Protein AF-A0A383DZX9-F1 (afdb_monomer_lite)

Organism: NCBI:txid408172

pLDDT: mean 81.88, std 15.56, range [42.56, 98.5]

InterPro domains:
  IPR008979 Galactose-binding-like domain superfamily [SSF49785] (118-223)
  IPR035986 PKD domain superfamily [SSF49299] (2-57)

Secondary structure (DSSP, 8-state):
--EEEEEES-TTEEEEEETTEEEEEESS-EEEEEEEEEE-TTS-EEEEEEEEEE--SSS---S-SSS--TT---------SS--SS-EEESSSSTT--EEE--SSS---S---SS-PPPP----TT-EEEEE-S----TTGGGSTT---TTSEEEES-EE---SSPPTT--SEEPP--GGGT----EEE------S--TT---------SS-EEEEETTEEEEEES--SS---

Sequence (233 aa):
ALSFVWSSLSDNVIITTDGPIAVASFSAPGLYELSLVATDQKDQTSTISREISVFGPEGFSAFNSVWLDPWIQEHDIEQKDNYSPGAWWSLNESQGKLVIQLPDDKSYPLGLPPGISTAKSYIQLDHTWKYSDTNIDYMSDFSKVDFDDSSWKTGKGMFGKDSGTIPEPGINTPLQSNSAENLVSYYFRTEFEFSDDPVGSDMDIRAVIDDGARFWLNGIEIDRVRLPNGQIE

Foldseek 3Di:
DKAKDKDWPDPQWDWDDDGPDIDIDGNDWFKIKMKMWIADPVRDIDMDIDIDGDDDPPDDDPVPDPDDDPNPDPDDPPDDPDDDPAWDWDCPVDPRDIDIDHDPPDDDPVDDPPCPPPDDDFDDQFRKKFKDQPLDDPDLVLQAPPDDSVVTDIWTHQEEADPPDDPPPHRGHYHDDDVVSPRDDMDIDDDGDDDDDCVPDDDDDDDDDPPWDWDHHNSHTDDIDNDDPDDDD

Structure (mmCIF, N/CA/C/O backbone):
data_AF-A0A383DZX9-F1
#
_entry.id   AF-A0A383DZX9-F1
#
loop_
_atom_site.group_PDB
_atom_site.id
_atom_site.type_symbol
_atom_site.label_atom_id
_atom_site.label_alt_id
_atom_site.label_comp_id
_atom_site.label_asym_id
_atom_site.label_entity_id
_atom_site.label_seq_id
_atom_site.pdbx_PDB_ins_code
_atom_site.Cartn_x
_atom_site.Cartn_y
_atom_site.Cartn_z
_atom_site.occupancy
_atom_site.B_iso_or_equiv
_atom_site.auth_seq_id
_atom_site.auth_comp_id
_atom_site.auth_asym_id
_atom_site.auth_atom_id
_atom_site.pdbx_PDB_model_num
ATOM 1 N N . ALA A 1 1 ? -19.762 24.975 38.028 1.00 84.31 1 ALA A N 1
ATOM 2 C CA . ALA A 1 1 ? -18.740 24.167 37.351 1.00 84.31 1 ALA A CA 1
ATOM 3 C C . ALA A 1 1 ? -19.426 22.930 36.798 1.00 84.31 1 ALA A C 1
ATOM 5 O O . ALA A 1 1 ? -20.424 22.528 37.386 1.00 84.31 1 ALA A O 1
ATOM 6 N N . LEU A 1 2 ? -18.946 22.389 35.677 1.00 94.25 2 LEU A N 1
ATOM 7 C CA . LEU A 1 2 ? -19.417 21.098 35.172 1.00 94.25 2 LEU A CA 1
ATOM 8 C C . LEU A 1 2 ? -18.975 19.985 36.131 1.00 94.25 2 LEU A C 1
ATOM 10 O O . LEU A 1 2 ? -17.878 20.073 36.688 1.00 94.25 2 LEU A O 1
ATOM 14 N N . SER A 1 3 ? -19.805 18.960 36.311 1.00 95.81 3 SER A N 1
ATOM 15 C CA . SER A 1 3 ? -19.402 17.696 36.934 1.00 95.81 3 SER A CA 1
ATOM 16 C C . SER A 1 3 ? -19.323 16.594 35.879 1.00 95.81 3 SER A C 1
ATOM 18 O O . SER A 1 3 ? -20.022 16.643 34.867 1.00 95.81 3 SER A O 1
ATOM 20 N N . PHE A 1 4 ? -18.443 15.621 36.102 1.00 97.12 4 PHE A N 1
ATOM 21 C CA . PHE A 1 4 ? -18.145 14.550 35.156 1.00 97.12 4 PHE A CA 1
ATOM 22 C C . PHE A 1 4 ? -18.211 13.207 35.878 1.00 97.12 4 PHE A C 1
ATOM 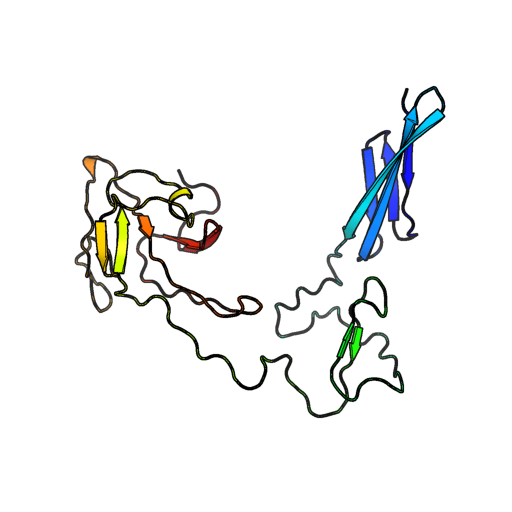24 O O . PHE A 1 4 ? -17.633 13.061 36.955 1.00 97.12 4 PHE A O 1
ATOM 31 N N . VAL A 1 5 ? -18.911 12.239 35.291 1.00 96.88 5 VAL A N 1
ATOM 32 C CA . VAL A 1 5 ? -19.029 10.874 35.815 1.00 96.88 5 VAL A CA 1
ATOM 33 C C . VAL A 1 5 ? -18.663 9.897 34.709 1.00 96.88 5 VAL A C 1
ATOM 35 O O . VAL A 1 5 ? -19.324 9.853 33.672 1.00 96.88 5 VAL A O 1
ATOM 38 N N . TRP A 1 6 ? -17.610 9.118 34.940 1.00 96.38 6 TRP A N 1
ATOM 39 C CA . TRP A 1 6 ? -17.175 8.050 34.046 1.00 96.38 6 TRP A CA 1
ATOM 40 C C . TRP A 1 6 ? -17.726 6.702 34.508 1.00 96.38 6 TRP A C 1
ATOM 42 O O . TRP A 1 6 ? -17.813 6.444 35.708 1.00 96.38 6 TRP A O 1
ATOM 52 N N . SER A 1 7 ? -18.080 5.835 33.563 1.00 94.50 7 SER A N 1
ATOM 53 C CA . SER A 1 7 ? -18.613 4.500 33.847 1.00 94.50 7 SER A CA 1
ATOM 54 C C . SER A 1 7 ? -18.272 3.491 32.748 1.00 94.50 7 SER A C 1
ATOM 56 O O . SER A 1 7 ? -17.976 3.864 31.613 1.00 94.50 7 SER A O 1
ATOM 58 N N . SER A 1 8 ? -18.318 2.212 33.115 1.00 92.00 8 SER A N 1
ATOM 59 C CA . SER A 1 8 ? -18.237 1.041 32.240 1.00 92.00 8 SER A CA 1
ATOM 60 C C . SER A 1 8 ? -19.267 0.022 32.727 1.00 92.00 8 SER A C 1
ATOM 62 O O . SER A 1 8 ? -19.554 -0.031 33.923 1.00 92.00 8 SER A O 1
ATOM 64 N N . LEU A 1 9 ? -19.814 -0.786 31.819 1.00 87.69 9 LEU A N 1
ATOM 65 C CA . LEU A 1 9 ? -20.743 -1.874 32.160 1.00 87.69 9 LEU A CA 1
ATOM 66 C C . LEU A 1 9 ? -20.032 -3.153 32.633 1.00 87.69 9 LEU A C 1
ATOM 68 O O . LEU A 1 9 ? -20.693 -4.118 33.003 1.00 87.69 9 LEU A O 1
ATOM 72 N N . SER A 1 10 ? -18.699 -3.179 32.588 1.00 84.44 10 SER A N 1
ATOM 73 C CA . SER A 1 10 ? -17.891 -4.364 32.875 1.00 84.44 10 SER A CA 1
ATOM 74 C C . SER A 1 10 ? -17.116 -4.232 34.185 1.00 84.44 10 SER A C 1
ATOM 76 O O . SER A 1 10 ? -16.379 -3.264 34.376 1.00 84.44 10 SER A O 1
ATOM 78 N N . ASP A 1 11 ? -17.181 -5.279 35.012 1.00 86.00 11 ASP A N 1
ATOM 79 C CA . ASP A 1 11 ? -16.400 -5.421 36.250 1.00 86.00 11 ASP A CA 1
ATOM 80 C C . ASP A 1 11 ? -14.886 -5.567 35.999 1.00 86.00 11 ASP A C 1
ATOM 82 O O . ASP A 1 11 ? -14.077 -5.413 36.912 1.00 86.00 11 ASP A O 1
ATOM 86 N N . ASN A 1 12 ? -14.481 -5.825 34.750 1.00 86.25 12 ASN A N 1
ATOM 87 C CA . ASN A 1 12 ? -13.072 -5.914 34.353 1.00 86.25 12 ASN A CA 1
ATOM 88 C C . ASN A 1 12 ? -12.418 -4.546 34.098 1.00 86.25 12 ASN A C 1
ATOM 90 O O . ASN A 1 12 ? -11.275 -4.493 33.641 1.00 86.25 12 ASN A O 1
ATOM 94 N N . VAL A 1 13 ? -13.132 -3.442 34.345 1.00 92.75 13 VAL A N 1
ATOM 95 C CA . VAL A 1 13 ? -12.643 -2.078 34.119 1.00 92.75 13 VAL A CA 1
ATOM 96 C C . VAL A 1 13 ? -12.600 -1.310 35.434 1.00 92.75 13 VAL A C 1
ATOM 98 O O . VAL A 1 13 ? -13.620 -1.096 36.081 1.00 92.75 13 VAL A O 1
ATOM 101 N N . ILE A 1 14 ? -11.417 -0.818 35.794 1.00 94.00 14 ILE A N 1
ATOM 102 C CA . ILE A 1 14 ? -11.233 0.117 36.906 1.00 94.00 14 ILE A CA 1
ATOM 103 C C . ILE A 1 14 ? -10.972 1.497 36.315 1.00 94.00 14 ILE A C 1
ATOM 105 O O . ILE A 1 14 ? -10.005 1.677 35.578 1.00 94.00 14 ILE A O 1
ATOM 109 N N . ILE A 1 15 ? -11.814 2.476 36.651 1.00 94.38 15 ILE A N 1
ATOM 110 C CA . ILE A 1 15 ? -11.685 3.852 36.161 1.00 94.38 15 ILE A CA 1
ATOM 111 C C . ILE A 1 15 ? -11.282 4.771 37.314 1.00 94.38 15 ILE A C 1
ATOM 113 O O . ILE A 1 15 ? -11.980 4.859 38.323 1.00 94.38 15 ILE A O 1
ATOM 117 N N . THR A 1 16 ? -10.173 5.487 37.150 1.00 95.25 16 THR A N 1
ATOM 118 C CA . THR A 1 16 ? -9.785 6.610 38.011 1.00 95.25 16 THR A CA 1
ATOM 119 C C . THR A 1 16 ? -10.018 7.921 37.267 1.00 95.25 16 THR A C 1
ATOM 121 O O . THR A 1 16 ? -9.756 8.022 36.070 1.00 95.25 16 THR A O 1
ATOM 124 N N . THR A 1 17 ? -10.560 8.929 37.952 1.00 93.88 17 THR A N 1
ATOM 125 C CA . THR A 1 17 ? -11.057 10.154 37.305 1.00 93.88 17 THR A CA 1
ATOM 126 C C . THR A 1 17 ? -10.458 11.412 37.919 1.00 93.88 17 THR A C 1
ATOM 128 O O . THR A 1 17 ? -10.403 11.527 39.143 1.00 93.88 17 THR A O 1
ATOM 131 N N . ASP A 1 18 ? -10.131 12.387 37.073 1.00 92.81 18 ASP A N 1
ATOM 132 C CA . ASP A 1 18 ? -9.824 13.775 37.424 1.00 92.81 18 ASP A CA 1
ATOM 133 C C . ASP A 1 18 ? -10.632 14.715 36.510 1.00 92.81 18 ASP A C 1
ATOM 135 O O . ASP A 1 18 ? -10.212 15.112 35.419 1.00 92.81 18 ASP A O 1
ATOM 139 N N . GLY A 1 19 ? -11.875 14.990 36.918 1.00 91.25 19 GLY A N 1
ATOM 140 C CA . GLY A 1 19 ? -12.826 15.782 36.140 1.00 91.25 19 GLY A CA 1
ATOM 141 C C . GLY A 1 19 ? -13.076 15.195 34.738 1.00 91.25 19 GLY A C 1
ATOM 142 O O . GLY A 1 19 ? -13.572 14.070 34.633 1.00 91.25 19 GLY A O 1
ATOM 143 N N . PRO A 1 20 ? -12.778 15.933 33.648 1.00 91.50 20 PRO A N 1
ATOM 144 C CA . PRO A 1 20 ? -13.007 15.465 32.281 1.00 91.50 20 PRO A CA 1
ATOM 145 C C . PRO A 1 20 ? -11.963 14.447 31.795 1.00 91.50 20 PRO A C 1
ATOM 147 O O . PRO A 1 20 ? -12.063 13.987 30.662 1.00 91.50 20 PRO A O 1
ATOM 150 N N . ILE A 1 21 ? -10.954 14.117 32.606 1.00 92.88 21 ILE A N 1
ATOM 151 C CA . ILE A 1 21 ? -9.910 13.148 32.271 1.00 92.88 21 ILE A CA 1
ATOM 152 C C . ILE A 1 21 ? -10.138 11.887 33.103 1.00 92.88 21 ILE A C 1
ATOM 154 O O . ILE A 1 21 ? -10.415 11.961 34.300 1.00 92.88 21 ILE A O 1
ATOM 158 N N . ALA A 1 22 ? -10.006 10.722 32.477 1.00 93.50 22 ALA A N 1
ATOM 159 C CA . ALA A 1 22 ? -10.019 9.442 33.168 1.00 93.50 22 ALA A CA 1
ATOM 160 C C . ALA A 1 22 ? -8.895 8.539 32.670 1.00 93.50 22 ALA A C 1
ATOM 162 O O . ALA A 1 22 ? -8.502 8.596 31.504 1.00 93.50 22 ALA A O 1
ATOM 163 N N . VAL A 1 23 ? -8.409 7.687 33.567 1.00 94.19 23 VAL A N 1
ATOM 164 C CA . VAL A 1 23 ? -7.529 6.566 33.251 1.00 94.19 23 VAL A CA 1
ATOM 165 C C . VAL A 1 23 ? -8.309 5.291 33.532 1.00 94.19 23 VAL A C 1
ATOM 167 O O . VAL A 1 23 ? -8.806 5.089 34.639 1.00 94.19 23 VAL A O 1
ATOM 170 N N . ALA A 1 24 ? -8.432 4.441 32.518 1.00 93.69 24 ALA A N 1
ATOM 171 C CA . ALA A 1 24 ? -9.064 3.137 32.635 1.00 93.69 24 ALA A CA 1
ATOM 172 C C . ALA A 1 24 ? -7.993 2.039 32.609 1.00 93.69 24 ALA A C 1
ATOM 174 O O . ALA A 1 24 ? -7.134 2.026 31.727 1.00 93.69 24 ALA A O 1
ATOM 175 N N . SER A 1 25 ? -8.068 1.124 33.571 1.00 92.25 25 SER A N 1
ATOM 176 C CA . SER A 1 25 ? -7.254 -0.088 33.651 1.00 92.25 25 SER A CA 1
ATOM 177 C C . SER A 1 25 ? -8.142 -1.307 33.435 1.00 92.25 25 SER A C 1
ATOM 179 O O . SER A 1 25 ? -9.240 -1.375 33.985 1.00 92.25 25 SER A O 1
ATOM 181 N N . PHE A 1 26 ? -7.648 -2.280 32.672 1.00 90.12 26 PHE A N 1
ATOM 182 C CA . PHE A 1 26 ? -8.408 -3.456 32.250 1.00 90.12 26 PHE A CA 1
ATOM 183 C C . PHE A 1 26 ? -7.741 -4.721 32.780 1.00 90.12 26 PHE A C 1
ATOM 185 O O . PHE A 1 26 ? -6.537 -4.901 32.599 1.00 90.12 26 PHE A O 1
ATOM 192 N N . SER A 1 27 ? -8.508 -5.592 33.433 1.00 85.88 27 SER A N 1
ATOM 193 C CA . SER A 1 27 ? -7.999 -6.862 33.973 1.00 85.88 27 SER A CA 1
ATOM 194 C C . SER A 1 27 ? -7.998 -8.005 32.953 1.00 85.88 27 SER A C 1
ATOM 196 O O . SER A 1 27 ? -7.366 -9.029 33.201 1.00 85.88 27 SER A O 1
ATOM 198 N N . ALA A 1 28 ? -8.683 -7.843 31.818 1.00 79.00 28 ALA A N 1
ATOM 199 C CA . ALA A 1 28 ? -8.762 -8.838 30.753 1.00 79.00 28 ALA A CA 1
ATOM 200 C C . ALA A 1 28 ? -8.828 -8.178 29.360 1.00 79.00 28 ALA A C 1
ATOM 202 O O . ALA A 1 28 ? -9.364 -7.070 29.235 1.00 79.00 28 ALA A O 1
ATOM 203 N N . PRO A 1 29 ? -8.340 -8.846 28.298 1.00 78.56 29 PRO A N 1
ATOM 204 C CA . PRO A 1 29 ? -8.610 -8.440 26.920 1.00 78.56 29 PRO A CA 1
ATOM 205 C C . PRO A 1 29 ? -10.112 -8.476 26.609 1.00 78.56 29 PRO A C 1
ATOM 207 O O . PRO A 1 29 ? -10.847 -9.283 27.180 1.00 78.56 29 PRO A O 1
ATOM 210 N N . GLY A 1 30 ? -10.574 -7.624 25.696 1.00 78.44 30 GLY A N 1
ATOM 211 C CA . GLY A 1 30 ? -11.978 -7.602 25.286 1.00 78.44 30 GLY A CA 1
ATOM 212 C C . GLY A 1 30 ? -12.420 -6.299 24.628 1.00 78.44 30 GLY A C 1
ATOM 213 O O . GLY A 1 30 ? -11.632 -5.369 24.454 1.00 78.44 30 GLY A O 1
ATOM 214 N N . LEU A 1 31 ? -13.703 -6.252 24.270 1.00 81.31 31 LEU A N 1
ATOM 215 C CA . LEU A 1 31 ? -14.400 -5.034 23.863 1.00 81.31 31 LEU A CA 1
ATOM 216 C C . LEU A 1 31 ? -15.117 -4.449 25.079 1.00 81.31 31 LEU A C 1
ATOM 218 O O . LEU A 1 31 ? -15.851 -5.158 25.769 1.00 81.31 31 LEU A O 1
ATOM 222 N N . TYR A 1 32 ? -14.904 -3.163 25.336 1.00 87.50 32 TYR A N 1
ATOM 223 C CA . TYR A 1 32 ? -15.502 -2.452 26.462 1.00 87.50 32 TYR A CA 1
ATOM 224 C C . TYR A 1 32 ? -16.162 -1.168 25.983 1.00 87.50 32 TYR A C 1
ATOM 226 O O . TYR A 1 32 ? -15.597 -0.452 25.164 1.00 87.50 32 TYR A O 1
ATOM 234 N N . GLU A 1 33 ? -17.321 -0.832 26.538 1.00 92.19 33 GLU A N 1
ATOM 235 C CA . GLU A 1 33 ? -17.935 0.478 26.343 1.00 92.19 33 GLU A CA 1
ATOM 236 C C . GLU A 1 33 ? -17.619 1.380 27.541 1.00 92.19 33 GLU A C 1
ATOM 238 O O . GLU A 1 33 ? -17.929 1.043 28.686 1.00 92.19 33 GLU A O 1
ATOM 243 N N . LEU A 1 34 ? -17.009 2.536 27.277 1.00 94.75 34 LEU A N 1
ATOM 244 C CA . LEU A 1 34 ? -16.811 3.592 28.267 1.00 94.75 34 LEU A CA 1
ATOM 245 C C . LEU A 1 34 ? -17.795 4.726 28.014 1.00 94.75 34 LEU A C 1
ATOM 247 O O . LEU A 1 34 ? -17.895 5.224 26.892 1.00 94.75 34 LEU A O 1
ATOM 251 N N . SER A 1 35 ? -18.466 5.171 29.073 1.00 95.69 35 SER A N 1
ATOM 252 C CA . SER A 1 35 ? -19.424 6.273 29.028 1.00 95.69 35 SER A CA 1
ATOM 253 C C . SER A 1 35 ? -19.001 7.421 29.944 1.00 95.69 35 SER A C 1
ATOM 255 O O . SER A 1 35 ? -18.636 7.199 31.100 1.00 95.69 35 SER A O 1
ATOM 257 N N . LEU A 1 36 ? -19.089 8.653 29.439 1.00 95.81 36 LEU A N 1
ATOM 258 C CA . LEU A 1 36 ? -18.907 9.892 30.194 1.00 95.81 36 LEU A CA 1
ATOM 259 C C . LEU A 1 36 ? -20.220 10.672 30.216 1.00 95.81 36 LEU A C 1
ATOM 261 O O . LEU A 1 36 ? -20.745 11.031 29.162 1.00 95.81 36 LEU A O 1
ATOM 265 N N . VAL A 1 37 ? -20.686 11.007 31.416 1.00 97.56 37 VAL A N 1
ATOM 266 C CA . VAL A 1 37 ? -21.795 11.936 31.643 1.00 97.56 37 VAL A CA 1
ATOM 267 C C . VAL A 1 37 ? -21.239 13.260 32.155 1.00 97.56 37 VAL A C 1
ATOM 269 O O . VAL A 1 37 ? -20.587 13.299 33.199 1.00 97.56 37 VAL A O 1
ATOM 272 N N . ALA A 1 38 ? -21.509 14.351 31.441 1.00 97.00 38 ALA A N 1
ATOM 273 C CA . ALA A 1 38 ? -21.223 15.713 31.887 1.00 97.00 38 ALA A CA 1
ATOM 274 C C . ALA A 1 38 ? -22.518 16.395 32.343 1.00 97.00 38 ALA A C 1
ATOM 276 O O . ALA A 1 38 ? -23.497 16.376 31.599 1.00 97.00 38 ALA A O 1
ATOM 277 N N . THR A 1 39 ? -22.518 17.013 33.527 1.00 97.75 39 THR A N 1
ATOM 278 C CA . THR A 1 39 ? -23.684 17.712 34.100 1.00 97.75 39 THR A CA 1
ATOM 279 C C . THR A 1 39 ? -23.379 19.191 34.317 1.00 97.75 39 THR A C 1
ATOM 281 O O . THR A 1 39 ? -22.326 19.537 34.860 1.00 97.75 39 THR A O 1
ATOM 284 N N . ASP A 1 40 ? -24.284 20.074 33.893 1.00 96.44 40 ASP A N 1
ATOM 285 C CA . ASP A 1 40 ? -24.184 21.519 34.118 1.00 96.44 40 ASP A CA 1
ATOM 286 C C . ASP A 1 40 ? -24.764 21.970 35.471 1.00 96.44 40 ASP A C 1
ATOM 288 O O . ASP A 1 40 ? -25.239 21.181 36.279 1.00 96.44 40 ASP A O 1
ATOM 292 N N . GLN A 1 41 ? -24.700 23.275 35.755 1.00 95.44 41 GLN A N 1
ATOM 293 C CA . GLN A 1 41 ? -25.203 23.844 37.017 1.00 95.44 41 GLN A CA 1
ATOM 294 C C . GLN A 1 41 ? -26.734 23.861 37.136 1.00 95.44 41 GLN A C 1
ATOM 296 O O . GLN A 1 41 ? -27.252 24.272 38.171 1.00 95.44 41 GLN A O 1
ATOM 301 N N . LYS A 1 42 ? -27.447 23.504 36.066 1.00 96.00 42 LYS A N 1
ATOM 302 C CA . LYS A 1 42 ? -28.907 23.404 36.002 1.00 96.00 42 LYS A CA 1
ATOM 303 C C . LYS A 1 42 ? -29.356 21.940 35.955 1.00 96.00 42 LYS A C 1
ATOM 305 O O . LYS A 1 42 ? -30.482 21.679 35.541 1.00 96.00 42 LYS A O 1
ATOM 310 N N . ASP A 1 43 ? -28.470 21.014 36.327 1.00 94.69 43 ASP A N 1
ATOM 311 C CA . ASP A 1 43 ? -28.685 19.567 36.300 1.00 94.69 43 ASP A CA 1
ATOM 312 C C . ASP A 1 43 ? -28.979 19.000 34.896 1.00 94.69 43 ASP A C 1
ATOM 314 O O . ASP A 1 43 ? -29.522 17.903 34.760 1.00 94.69 43 ASP A O 1
ATOM 318 N N . GLN A 1 44 ? -28.607 19.716 33.826 1.00 96.88 44 GLN A N 1
ATOM 319 C CA . GLN A 1 44 ? -28.708 19.194 32.463 1.00 96.88 44 GLN A CA 1
ATOM 320 C C . GLN A 1 44 ? -27.502 18.317 32.150 1.00 96.88 44 GLN A C 1
ATOM 322 O O . GLN A 1 44 ? -26.362 18.709 32.406 1.00 96.88 44 GLN A O 1
ATOM 327 N N . THR A 1 45 ? -27.753 17.155 31.551 1.00 97.06 45 THR A N 1
ATOM 328 C CA . THR A 1 45 ? -26.724 16.157 31.258 1.00 97.06 45 THR A CA 1
ATOM 329 C C . THR A 1 45 ? -26.492 15.974 29.761 1.00 97.06 45 THR A C 1
ATOM 331 O O . THR A 1 45 ? -27.395 16.131 28.940 1.00 97.06 45 THR A O 1
ATOM 334 N N . SER A 1 46 ? -25.263 15.611 29.401 1.00 97.12 46 SER A N 1
ATOM 335 C CA . SER A 1 46 ? -24.904 15.084 28.083 1.00 97.12 46 SER A CA 1
ATOM 336 C C . SER A 1 46 ? -24.049 13.837 28.263 1.00 97.12 46 SER A C 1
ATOM 338 O O . SER A 1 46 ? -23.201 13.801 29.156 1.00 97.12 46 SER A O 1
ATOM 340 N N . THR A 1 47 ? -24.282 12.824 27.431 1.00 96.44 47 THR A N 1
ATOM 341 C CA . THR A 1 47 ? -23.584 11.537 27.505 1.00 96.44 47 THR A CA 1
ATOM 342 C C . THR A 1 47 ? -22.844 11.269 26.206 1.00 96.44 47 THR A C 1
ATOM 344 O O . THR A 1 47 ? -23.389 11.478 25.123 1.00 96.44 47 THR A O 1
ATOM 347 N N . ILE A 1 48 ? -21.616 10.774 26.318 1.00 95.62 48 ILE A N 1
ATOM 348 C CA . ILE A 1 48 ? -20.879 10.180 25.205 1.00 95.62 48 ILE A CA 1
ATOM 349 C C . ILE A 1 48 ? -20.427 8.780 25.597 1.00 95.62 48 ILE A C 1
ATOM 351 O O . ILE A 1 48 ? -19.898 8.589 26.691 1.00 95.62 48 ILE A O 1
ATOM 355 N N . SER A 1 49 ? -20.606 7.833 24.683 1.00 93.88 49 SER A N 1
ATOM 356 C CA . SER A 1 49 ? -20.163 6.448 24.831 1.00 93.88 49 SER 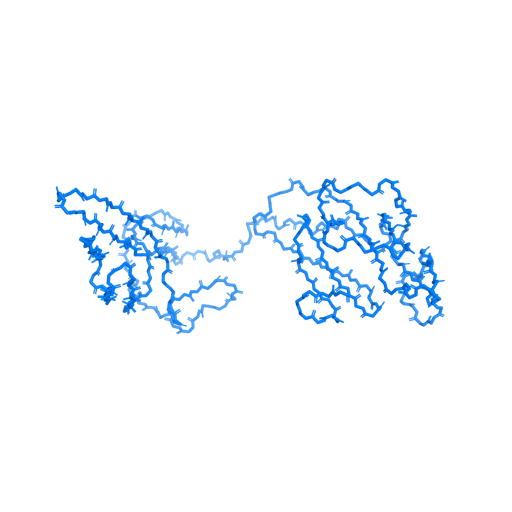A CA 1
ATOM 357 C C . SER A 1 49 ? -19.212 6.099 23.693 1.00 93.88 49 SER A C 1
ATOM 359 O O . SER A 1 49 ? -19.383 6.570 22.564 1.00 93.88 49 SER A O 1
ATOM 361 N N . ARG A 1 50 ? -18.172 5.320 23.992 1.00 91.06 50 ARG A N 1
ATOM 362 C CA . ARG A 1 50 ? -17.231 4.794 23.000 1.00 91.06 50 ARG A CA 1
ATOM 363 C C . ARG A 1 50 ? -16.887 3.352 23.323 1.00 91.06 50 ARG A C 1
ATOM 365 O O . ARG A 1 50 ? -16.534 3.048 24.461 1.00 91.06 50 ARG A O 1
ATOM 372 N N . GLU A 1 51 ? -16.930 2.508 22.302 1.00 89.50 51 GLU A N 1
ATOM 373 C CA . GLU A 1 51 ? -16.352 1.172 22.366 1.00 89.50 51 GLU A CA 1
ATOM 374 C C . GLU A 1 51 ? -14.832 1.259 22.199 1.00 89.50 51 GLU A C 1
ATOM 376 O O . GLU A 1 51 ? -14.316 2.040 21.392 1.00 89.50 51 GLU A O 1
ATOM 381 N N . ILE A 1 52 ? -14.116 0.471 22.990 1.00 87.06 52 ILE A N 1
ATOM 382 C CA . ILE A 1 52 ? -12.669 0.339 22.947 1.00 87.06 52 ILE A CA 1
ATOM 383 C C . ILE A 1 52 ? -12.287 -1.139 22.925 1.00 87.06 52 ILE A C 1
ATOM 385 O O . ILE A 1 52 ? -12.816 -1.952 23.686 1.00 87.06 52 ILE A O 1
ATOM 389 N N . SER A 1 53 ? -11.326 -1.469 22.070 1.00 84.94 53 SER A N 1
ATOM 390 C CA . SER A 1 53 ? -10.704 -2.788 22.029 1.00 84.94 53 SER A CA 1
ATOM 391 C C . SER A 1 53 ? -9.454 -2.780 22.890 1.00 84.94 53 SER A C 1
ATOM 393 O O . SER A 1 53 ? -8.547 -1.974 22.677 1.00 84.94 53 SER A O 1
ATOM 395 N N . VAL A 1 54 ? -9.403 -3.684 23.859 1.00 83.50 54 VAL A N 1
ATOM 396 C CA . VAL A 1 54 ? -8.259 -3.858 24.746 1.00 83.50 54 VAL A CA 1
ATOM 397 C C . VAL A 1 54 ? -7.615 -5.195 24.447 1.00 83.50 54 VAL A C 1
ATOM 399 O O . VAL A 1 54 ? -8.254 -6.245 24.522 1.00 83.50 54 VAL A O 1
ATOM 402 N N . PHE A 1 55 ? -6.326 -5.141 24.137 1.00 73.44 55 PHE A N 1
ATOM 403 C CA . PHE A 1 55 ? -5.509 -6.305 23.844 1.00 73.44 55 PHE A CA 1
ATOM 404 C C . PHE A 1 55 ? -4.557 -6.545 25.012 1.00 73.44 55 PHE A C 1
ATOM 406 O O . PHE A 1 55 ? -3.959 -5.606 25.539 1.00 73.44 55 PHE A O 1
ATOM 413 N N . GLY A 1 56 ? -4.443 -7.800 25.436 1.00 66.75 56 GLY A N 1
ATOM 414 C CA . GLY A 1 56 ? -3.424 -8.201 26.397 1.00 66.75 56 GLY A CA 1
ATOM 415 C C . GLY A 1 56 ? -2.076 -8.421 25.705 1.00 66.75 56 GLY A C 1
ATOM 416 O O . GLY A 1 56 ? -2.041 -8.643 24.495 1.00 66.75 56 GLY A O 1
ATOM 417 N N . PRO A 1 57 ? -0.964 -8.411 26.462 1.00 62.00 57 PRO A N 1
ATOM 418 C CA . PRO A 1 57 ? 0.311 -8.940 25.976 1.00 62.00 57 PRO A CA 1
ATOM 419 C C . PRO A 1 57 ? 0.234 -10.451 25.681 1.00 62.00 57 PRO A C 1
ATOM 421 O O . PRO A 1 57 ? 1.042 -10.963 24.916 1.00 62.00 57 PRO A O 1
ATOM 424 N N . GLU A 1 58 ? -0.758 -11.139 26.256 1.00 58.91 58 GLU A N 1
ATOM 425 C CA . GLU A 1 58 ? -1.146 -12.524 25.981 1.00 58.91 58 GLU A CA 1
ATOM 426 C C . GLU A 1 58 ? -2.645 -12.567 25.620 1.00 58.91 58 GLU A C 1
ATOM 428 O O . GLU A 1 58 ? -3.419 -11.699 26.037 1.00 58.91 58 GLU A O 1
ATOM 433 N N . GLY A 1 59 ? -3.074 -13.565 24.838 1.00 54.44 59 GLY A N 1
ATOM 434 C CA . GLY A 1 59 ? -4.489 -13.772 24.484 1.00 54.44 59 GLY A CA 1
ATOM 435 C C . GLY A 1 59 ? -4.989 -13.027 23.239 1.00 54.44 59 GLY A C 1
ATOM 436 O O . GLY A 1 59 ? -6.129 -13.232 22.829 1.00 54.44 59 GLY A O 1
ATOM 437 N N . PHE A 1 60 ? -4.147 -12.214 22.597 1.00 61.50 60 PHE A N 1
ATOM 438 C CA . PHE A 1 60 ? -4.380 -11.751 21.229 1.00 61.50 60 PHE A CA 1
ATOM 439 C C . PHE A 1 60 ? -3.529 -12.585 20.271 1.00 61.50 60 PHE A C 1
ATOM 441 O O . PHE A 1 60 ? -2.303 -12.542 20.341 1.00 61.50 60 PHE A O 1
ATOM 448 N N . SER A 1 61 ? -4.183 -13.347 19.394 1.00 62.91 61 SER A N 1
ATOM 449 C CA . SER A 1 61 ? -3.519 -14.027 18.284 1.00 62.91 61 SER A CA 1
ATOM 450 C C . SER A 1 61 ? -3.788 -13.253 17.005 1.00 62.91 61 SER A C 1
ATOM 452 O O . SER A 1 61 ? -4.942 -13.045 16.631 1.00 62.91 61 SER A O 1
ATOM 454 N N . ALA A 1 62 ? -2.726 -12.829 16.323 1.00 60.22 62 ALA A N 1
ATOM 455 C CA . ALA A 1 62 ? -2.846 -12.190 15.016 1.00 60.22 62 ALA A CA 1
ATOM 456 C C . ALA A 1 62 ? -3.150 -13.202 13.894 1.00 60.22 62 ALA A C 1
ATOM 458 O O . ALA A 1 62 ? -3.376 -12.788 12.760 1.00 60.22 62 ALA A O 1
ATOM 459 N N . PHE A 1 63 ? -3.109 -14.512 14.191 1.00 60.03 63 PHE A N 1
ATOM 460 C CA . PHE A 1 63 ? -3.257 -15.615 13.229 1.00 60.03 63 PHE A CA 1
ATOM 461 C C . PHE A 1 63 ? -2.352 -15.498 11.986 1.00 60.03 63 PHE A C 1
ATOM 463 O O . PHE A 1 63 ? -2.634 -16.070 10.938 1.00 60.03 63 PHE A O 1
ATOM 470 N N . ASN A 1 64 ? -1.242 -14.768 12.100 1.00 53.06 64 ASN A N 1
ATOM 471 C CA . ASN A 1 64 ? -0.254 -14.572 11.038 1.00 53.06 64 ASN A CA 1
ATOM 472 C C . ASN A 1 64 ? 0.914 -15.576 11.121 1.00 53.06 64 ASN A C 1
ATOM 474 O O . ASN A 1 64 ? 1.864 -15.495 10.345 1.00 53.06 64 ASN A O 1
ATOM 478 N N . SER A 1 65 ? 0.842 -16.515 12.067 1.00 61.91 65 SER A N 1
ATOM 479 C CA . SER A 1 65 ? 1.774 -17.623 12.261 1.00 61.91 65 SER A CA 1
ATOM 480 C C . SER A 1 65 ? 1.085 -18.941 11.910 1.00 61.91 65 SER A C 1
ATOM 482 O O . SER A 1 65 ? -0.103 -19.121 12.165 1.00 61.91 65 SER A O 1
ATOM 484 N N . VAL A 1 66 ? 1.846 -19.893 11.364 1.00 61.03 66 VAL A N 1
ATOM 485 C CA . VAL A 1 66 ? 1.362 -21.263 11.097 1.00 61.03 66 VAL A CA 1
ATOM 486 C C . VAL A 1 66 ? 1.198 -22.104 12.369 1.00 61.03 66 VAL A C 1
ATOM 488 O O . VAL A 1 66 ? 0.615 -23.184 12.320 1.00 61.03 66 VAL A O 1
ATOM 491 N N . TRP A 1 67 ? 1.710 -21.620 13.502 1.00 61.16 67 TRP A N 1
ATOM 492 C CA . TRP A 1 67 ? 1.547 -22.236 14.816 1.00 61.16 67 TRP A CA 1
ATOM 493 C C . TRP A 1 67 ? 0.649 -21.362 15.683 1.00 61.16 67 TRP A C 1
ATOM 495 O O . TRP A 1 67 ? 0.838 -20.144 15.719 1.00 61.16 67 TRP A O 1
ATOM 505 N N . LEU A 1 68 ? -0.280 -21.998 16.400 1.00 61.44 68 LEU A N 1
ATOM 506 C CA . LEU A 1 68 ? -1.037 -21.341 17.461 1.00 61.44 68 LEU A CA 1
ATOM 507 C C . LEU A 1 68 ? -0.077 -20.811 18.526 1.00 61.44 68 LEU A C 1
ATOM 509 O O . LEU A 1 68 ? 0.939 -21.443 18.834 1.00 61.44 68 LEU A O 1
ATOM 513 N N . ASP A 1 69 ? -0.410 -19.652 19.085 1.00 67.56 69 ASP A N 1
ATOM 514 C CA . ASP A 1 69 ? 0.401 -19.070 20.138 1.00 67.56 69 ASP A CA 1
ATOM 515 C C . ASP A 1 69 ? 0.453 -19.995 21.371 1.00 67.56 69 ASP A C 1
ATOM 517 O O . ASP A 1 69 ? -0.566 -20.594 21.723 1.00 67.56 69 ASP A O 1
ATOM 521 N N . PRO A 1 70 ? 1.591 -20.094 22.086 1.00 67.31 70 PRO A N 1
ATOM 522 C CA . PRO A 1 70 ? 1.758 -21.021 23.214 1.00 67.31 70 PRO A CA 1
ATOM 523 C C . PRO A 1 70 ? 0.770 -20.831 24.376 1.00 67.31 70 PRO A C 1
ATOM 525 O O . PRO A 1 70 ? 0.606 -21.729 25.202 1.00 67.31 70 PRO A O 1
ATOM 528 N N . TRP A 1 71 ? 0.138 -19.657 24.472 1.00 60.50 71 TRP A N 1
ATOM 529 C CA . TRP A 1 71 ? -0.892 -19.343 25.467 1.00 60.50 71 TRP A CA 1
ATOM 530 C C . TRP A 1 71 ? -2.301 -19.793 25.055 1.00 60.50 71 TRP A C 1
ATOM 532 O O . TRP A 1 71 ? -3.203 -19.775 25.892 1.00 60.50 71 TRP A O 1
ATOM 542 N N . ILE A 1 72 ? -2.507 -20.230 23.806 1.00 60.56 72 ILE A N 1
ATOM 543 C CA . ILE A 1 72 ? -3.720 -20.944 23.390 1.00 60.56 72 ILE A CA 1
ATOM 544 C C . ILE A 1 72 ? -3.616 -22.366 23.942 1.00 60.56 72 ILE A C 1
ATOM 546 O O . ILE A 1 72 ? -3.090 -23.281 23.314 1.00 60.56 72 ILE A O 1
ATOM 550 N N . GLN A 1 73 ? -4.074 -22.527 25.177 1.00 59.06 73 GLN A N 1
ATOM 551 C CA . GLN A 1 73 ? -4.250 -23.830 25.803 1.00 59.06 73 GLN A CA 1
ATOM 552 C C . GLN A 1 73 ? -5.610 -24.402 25.384 1.00 59.06 73 GLN A C 1
ATOM 554 O O . GLN A 1 73 ? -6.552 -23.644 25.148 1.00 59.06 73 GLN A O 1
ATOM 559 N N . GLU A 1 74 ? -5.719 -25.729 25.312 1.00 55.22 74 GLU A N 1
ATOM 560 C CA . GLU A 1 74 ? -6.994 -26.446 25.186 1.00 55.22 74 GLU A CA 1
ATOM 561 C C . GLU A 1 74 ? -7.853 -26.188 26.442 1.00 55.22 74 GLU A C 1
ATOM 563 O O . GLU A 1 74 ? -7.915 -27.015 27.348 1.00 55.22 74 GLU A O 1
ATOM 568 N N . HIS A 1 75 ? -8.472 -25.011 26.552 1.00 47.12 75 HIS A N 1
ATOM 569 C CA . HIS A 1 75 ? -9.465 -24.723 27.587 1.00 47.12 75 HIS A CA 1
ATOM 570 C C . HIS A 1 75 ? -10.859 -24.871 26.992 1.00 47.12 75 HIS A C 1
ATOM 572 O O . HIS A 1 75 ? -11.179 -24.238 25.989 1.00 47.12 75 HIS A O 1
ATOM 578 N N . ASP A 1 76 ? -11.670 -25.705 27.640 1.00 44.72 76 ASP A N 1
ATOM 579 C CA . ASP A 1 76 ? -13.101 -25.880 27.387 1.00 44.72 76 ASP A CA 1
ATOM 580 C C . ASP A 1 76 ? -13.472 -26.221 25.934 1.00 44.72 76 ASP A C 1
ATOM 582 O O . ASP A 1 76 ? -14.206 -25.492 25.262 1.00 44.72 76 ASP A O 1
ATOM 586 N N . ILE A 1 77 ? -13.043 -27.399 25.463 1.00 52.66 77 ILE A N 1
ATOM 587 C CA . ILE A 1 77 ? -13.740 -28.064 24.353 1.00 52.66 77 ILE A CA 1
ATOM 588 C C . ILE A 1 77 ? -15.118 -28.490 24.880 1.00 52.66 77 ILE A C 1
ATOM 590 O O . ILE A 1 77 ? -15.299 -29.588 25.406 1.00 52.66 77 ILE A O 1
ATOM 594 N N . GLU A 1 78 ? -16.098 -27.593 24.788 1.00 53.06 78 GLU A N 1
ATOM 595 C CA . GLU A 1 78 ? -17.495 -27.930 25.035 1.00 53.06 78 GLU A CA 1
ATOM 596 C C . GLU A 1 78 ? -17.988 -28.780 23.860 1.00 53.06 78 GLU A C 1
ATOM 598 O O . GLU A 1 78 ? -18.159 -28.295 22.740 1.00 53.06 78 GLU A O 1
ATOM 603 N N . GLN A 1 79 ? -18.199 -30.074 24.101 1.00 53.28 79 GLN A N 1
ATOM 604 C CA . GLN A 1 79 ? -18.849 -30.935 23.123 1.00 53.28 79 GLN A CA 1
ATOM 605 C C . GLN A 1 79 ? -20.309 -30.489 22.986 1.00 53.28 79 GLN A C 1
ATOM 607 O O . GLN A 1 79 ? -21.127 -30.731 23.873 1.00 53.28 79 GLN A O 1
ATOM 612 N N . LYS A 1 80 ? -20.634 -29.820 21.878 1.00 57.31 80 LYS A N 1
ATOM 613 C CA . LYS A 1 80 ? -22.002 -29.410 21.561 1.00 57.31 80 LYS A CA 1
ATOM 614 C C . LYS A 1 80 ? -22.610 -30.342 20.520 1.00 57.31 80 LYS A C 1
ATOM 616 O O . LYS A 1 80 ? -22.126 -30.436 19.394 1.00 57.31 80 LYS A O 1
ATOM 621 N N . ASP A 1 81 ? -23.704 -30.997 20.889 1.00 52.88 81 ASP A N 1
ATOM 622 C CA . ASP A 1 81 ? -24.497 -31.795 19.959 1.00 52.88 81 ASP A CA 1
ATOM 623 C C . ASP A 1 81 ? -25.346 -30.875 19.058 1.00 52.88 81 ASP A C 1
ATOM 625 O O . ASP A 1 81 ? -25.814 -29.824 19.497 1.00 52.88 81 ASP A O 1
ATOM 629 N N . ASN A 1 82 ? -25.595 -31.295 17.809 1.00 57.78 82 ASN A N 1
ATOM 630 C CA . ASN A 1 82 ? -26.489 -30.640 16.833 1.00 57.78 82 ASN A CA 1
ATOM 631 C C . ASN A 1 82 ? -25.945 -29.397 16.086 1.00 57.78 82 ASN A C 1
ATOM 633 O O . ASN A 1 82 ? -26.707 -28.487 15.752 1.00 57.78 82 ASN A O 1
ATOM 637 N N . TYR A 1 83 ? -24.649 -29.372 15.773 1.00 61.75 83 TYR A N 1
ATOM 638 C CA . TYR A 1 83 ? -24.053 -28.367 14.884 1.00 61.75 83 TYR A CA 1
ATOM 639 C C . TYR A 1 83 ? -23.906 -28.860 13.435 1.00 61.75 83 TYR A C 1
ATOM 641 O O . TYR A 1 83 ? -24.018 -30.053 13.148 1.00 61.75 83 TYR A O 1
ATOM 649 N N . SER A 1 84 ? -23.686 -27.912 12.514 1.00 56.75 84 SER A N 1
ATOM 650 C CA . SER A 1 84 ? -23.484 -28.159 11.079 1.00 56.75 84 SER A CA 1
ATOM 651 C C . SER A 1 84 ? -22.412 -29.241 10.848 1.00 56.75 84 SER A C 1
ATOM 653 O O . SER A 1 84 ? -21.425 -29.265 11.585 1.00 56.75 84 SER A O 1
ATOM 655 N N . PRO A 1 85 ? -22.558 -30.136 9.850 1.00 58.69 85 PRO A N 1
ATOM 656 C CA . PRO A 1 85 ? -21.657 -31.276 9.645 1.00 58.69 85 PRO A CA 1
ATOM 657 C C . PRO A 1 85 ? -20.285 -30.895 9.043 1.00 58.69 85 PRO A C 1
ATOM 659 O O . PRO A 1 85 ? -19.796 -31.573 8.147 1.00 58.69 85 PRO A O 1
ATOM 662 N N . GLY A 1 86 ? -19.655 -29.808 9.494 1.00 62.16 86 GLY A N 1
ATOM 663 C CA . GLY A 1 86 ? -18.346 -29.376 9.005 1.00 62.16 86 GLY A CA 1
ATOM 664 C C . GLY A 1 86 ? -17.730 -28.245 9.825 1.00 62.16 86 GLY A C 1
ATOM 665 O O . GLY A 1 86 ? -18.333 -27.757 10.781 1.00 62.16 86 GLY A O 1
ATOM 666 N N . ALA A 1 87 ? -16.522 -27.828 9.432 1.00 68.50 87 ALA A N 1
ATOM 667 C CA . ALA A 1 87 ? -15.821 -26.716 10.064 1.00 68.50 87 ALA A CA 1
ATOM 668 C C . ALA A 1 87 ? -16.648 -25.427 9.984 1.00 68.50 87 ALA A C 1
ATOM 670 O O . ALA A 1 87 ? -17.188 -25.068 8.934 1.00 68.50 87 ALA A O 1
ATOM 671 N N . TRP A 1 88 ? -16.745 -24.728 11.107 1.00 67.88 88 TRP A N 1
ATOM 672 C CA . TRP A 1 88 ? -17.615 -23.570 11.249 1.00 67.88 88 TRP A CA 1
ATOM 673 C C . TRP A 1 88 ? -17.033 -22.591 12.270 1.00 67.88 88 TRP A C 1
ATOM 675 O O . TRP A 1 88 ? -16.316 -22.998 13.184 1.00 67.88 88 TRP A O 1
ATOM 685 N N . TRP A 1 89 ? -17.330 -21.301 12.109 1.00 70.88 89 TRP A N 1
ATOM 686 C CA . TRP A 1 89 ? -16.930 -20.264 13.055 1.00 70.88 89 TRP A CA 1
ATOM 687 C C . TRP A 1 89 ? -18.044 -19.241 13.287 1.00 70.88 89 TRP A C 1
ATOM 689 O O . TRP A 1 89 ? -18.904 -19.035 12.427 1.00 70.88 89 TRP A O 1
ATOM 699 N N . SER A 1 90 ? -18.019 -18.570 14.440 1.00 66.31 90 SER A N 1
ATOM 700 C CA . SER A 1 90 ? -18.948 -17.483 14.764 1.00 66.31 90 SER A CA 1
ATOM 701 C C . SER A 1 90 ? -18.360 -16.471 15.729 1.00 66.31 90 SER A C 1
ATOM 703 O O . SER A 1 90 ? -17.643 -16.820 16.664 1.00 66.31 90 SER A O 1
ATOM 705 N N . LEU A 1 91 ? -18.741 -15.214 15.511 1.00 67.12 91 LEU A N 1
ATOM 706 C CA . LEU A 1 91 ? -18.524 -14.091 16.428 1.00 67.12 91 LEU A CA 1
ATOM 707 C C . LEU A 1 91 ? -19.790 -13.740 17.229 1.00 67.12 91 LEU A C 1
ATOM 709 O O . LEU A 1 91 ? -19.744 -12.912 18.133 1.00 67.12 91 LEU A O 1
ATOM 713 N N . ASN A 1 92 ? -20.928 -14.358 16.892 1.00 68.19 92 ASN A N 1
ATOM 714 C CA . ASN A 1 92 ? -22.241 -14.039 17.458 1.00 68.19 92 ASN A CA 1
ATOM 715 C C . ASN A 1 92 ? -22.696 -15.035 18.528 1.00 68.19 92 ASN A C 1
ATOM 717 O O . ASN A 1 92 ? -23.674 -14.776 19.221 1.00 68.19 92 ASN A O 1
ATOM 721 N N . GLU A 1 93 ? -22.028 -16.181 18.655 1.00 68.81 93 GLU A N 1
ATOM 722 C CA . GLU A 1 93 ? -22.398 -17.173 19.669 1.00 68.81 93 GLU A CA 1
ATOM 723 C C . GLU A 1 93 ? -21.972 -16.784 21.074 1.00 68.81 93 GLU A C 1
ATOM 725 O O . GLU A 1 93 ? -22.696 -17.032 22.034 1.00 68.81 93 GLU A O 1
ATOM 730 N N . SER A 1 94 ? -20.799 -16.173 21.196 1.00 65.75 94 SER A N 1
ATOM 731 C CA . SER A 1 94 ? -20.320 -15.627 22.452 1.00 65.75 94 SER A CA 1
ATOM 732 C C . SER A 1 94 ? -19.727 -14.267 22.161 1.00 65.75 94 SER A C 1
ATOM 734 O O . SER A 1 94 ? -18.707 -14.158 21.485 1.00 65.75 94 SER A O 1
ATOM 736 N N . GLN A 1 95 ? -20.360 -13.230 22.700 1.00 64.06 95 GLN A N 1
ATOM 737 C CA . GLN A 1 95 ? -19.880 -11.865 22.551 1.00 64.06 95 GLN A CA 1
ATOM 738 C C . GLN A 1 95 ? -18.411 -11.766 22.990 1.00 64.06 95 GLN A C 1
ATOM 740 O O . GLN A 1 95 ? -18.023 -12.304 24.029 1.00 64.06 95 GLN A O 1
ATOM 745 N N . GLY A 1 96 ? -17.590 -11.115 22.163 1.00 56.88 96 GLY A N 1
ATOM 746 C CA . GLY A 1 96 ? -16.157 -10.949 22.414 1.00 56.88 96 GLY A CA 1
ATOM 747 C C . GLY A 1 96 ? -15.310 -12.211 22.220 1.00 56.88 96 GLY A C 1
ATOM 748 O O . GLY A 1 96 ? -14.135 -12.191 22.576 1.00 56.88 96 GLY A O 1
ATOM 749 N N . LYS A 1 97 ? -15.866 -13.300 21.668 1.00 63.94 97 LYS A N 1
ATOM 750 C CA . LYS A 1 97 ? -15.124 -14.534 21.381 1.00 63.94 97 LYS A CA 1
ATOM 751 C C . LYS A 1 97 ? -15.314 -14.974 19.933 1.00 63.94 97 LYS A C 1
ATOM 753 O O . LYS A 1 97 ? -16.396 -14.853 19.367 1.00 63.94 97 LYS A O 1
ATOM 758 N N . LEU A 1 98 ? -14.255 -15.545 19.368 1.00 65.56 98 LEU A N 1
ATOM 759 C CA . LEU A 1 98 ? -14.331 -16.364 18.166 1.00 65.56 98 LEU A CA 1
ATOM 760 C C . LEU A 1 98 ? -14.574 -17.809 18.601 1.00 65.56 98 LEU A C 1
ATOM 762 O O . LEU A 1 98 ? -13.730 -18.404 19.267 1.00 65.56 98 LEU A O 1
ATOM 766 N N . VAL A 1 99 ? -15.726 -18.363 18.235 1.00 71.62 99 VAL A N 1
ATOM 767 C CA . VAL A 1 99 ? -16.000 -19.796 18.381 1.00 71.62 99 VAL A CA 1
ATOM 768 C C . VAL A 1 99 ? -15.588 -20.480 17.086 1.00 71.62 99 VAL A C 1
ATOM 770 O O . VAL A 1 99 ? -15.983 -20.020 16.016 1.00 71.62 99 VAL A O 1
ATOM 773 N N . ILE A 1 100 ? -14.807 -21.558 17.176 1.00 70.81 100 ILE A N 1
ATOM 774 C CA . ILE A 1 100 ? -14.418 -22.398 16.037 1.00 70.81 100 ILE A CA 1
ATOM 775 C C . ILE A 1 100 ? -14.794 -23.841 16.364 1.00 70.81 100 ILE A C 1
ATOM 777 O O . ILE A 1 100 ? -14.394 -24.370 17.398 1.00 70.81 100 ILE A O 1
ATOM 781 N N . GLN A 1 101 ? -15.537 -24.482 15.469 1.00 70.50 101 GLN A N 1
ATOM 782 C CA . GLN A 1 101 ? -15.789 -25.915 15.501 1.00 70.50 101 GLN A CA 1
ATOM 783 C C . GLN A 1 101 ? -14.854 -26.610 14.511 1.00 70.50 101 GLN A C 1
ATOM 785 O O . GLN A 1 101 ? -14.867 -26.306 13.316 1.00 70.50 101 GLN A O 1
ATOM 790 N N . LEU A 1 102 ? -14.078 -27.567 15.015 1.00 67.38 102 LEU A N 1
ATOM 791 C CA . LEU A 1 102 ? -13.217 -28.448 14.231 1.00 67.38 102 LEU A CA 1
ATOM 792 C C . LEU A 1 102 ? -13.687 -29.889 14.476 1.00 67.38 102 LEU A C 1
ATOM 794 O O . LEU A 1 102 ? -13.441 -30.412 15.563 1.00 67.38 102 LEU A O 1
ATOM 798 N N . PRO A 1 103 ? -14.425 -30.518 13.545 1.00 64.50 103 PRO A N 1
ATOM 799 C CA . PRO A 1 103 ? -14.834 -31.906 13.715 1.00 64.50 103 PRO A CA 1
ATOM 800 C C . PRO A 1 103 ? -13.617 -32.844 13.641 1.00 64.50 103 PRO A C 1
ATOM 802 O O . PRO A 1 103 ? -12.576 -32.493 13.086 1.00 64.50 103 PRO A O 1
ATOM 805 N N . ASP A 1 104 ? -13.756 -34.061 14.174 1.00 58.75 104 ASP A N 1
ATOM 806 C CA . ASP A 1 104 ? -12.768 -35.145 14.037 1.00 58.75 104 ASP A CA 1
ATOM 807 C C . ASP A 1 104 ? -12.797 -35.808 12.643 1.00 58.75 104 ASP A C 1
ATOM 809 O O . ASP A 1 104 ? -12.235 -36.887 12.432 1.00 58.75 104 ASP A O 1
ATOM 813 N N . ASP A 1 105 ? -13.468 -35.163 11.687 1.00 59.50 105 ASP A N 1
ATOM 814 C CA . ASP A 1 105 ? -13.582 -35.603 10.314 1.00 59.50 105 ASP A CA 1
ATOM 815 C C . ASP A 1 105 ? -12.324 -35.244 9.508 1.00 59.50 105 ASP A C 1
ATOM 817 O O . ASP A 1 105 ? -11.235 -34.994 10.032 1.00 59.50 105 ASP A O 1
ATOM 821 N N . LYS A 1 106 ? -12.430 -35.330 8.181 1.00 55.56 106 LYS A N 1
ATOM 822 C CA . LYS A 1 10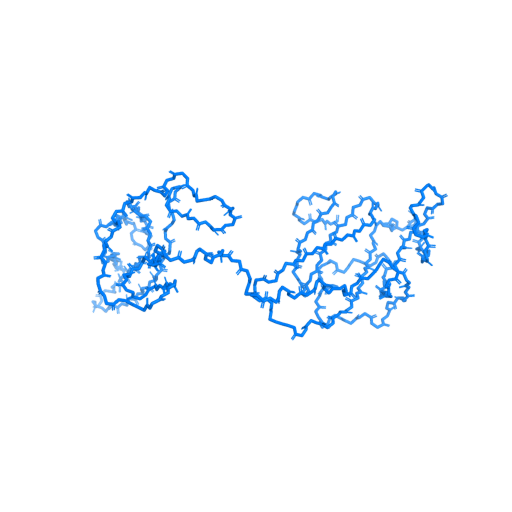6 ? -11.306 -35.090 7.279 1.00 55.56 106 LYS A CA 1
ATOM 823 C C . LYS A 1 106 ? -10.733 -33.697 7.562 1.00 55.56 106 LYS A C 1
ATOM 825 O O . LYS A 1 106 ? -11.425 -32.705 7.372 1.00 55.56 106 LYS A O 1
ATOM 830 N N . SER A 1 107 ? -9.461 -33.615 7.948 1.00 52.91 107 SER A N 1
ATOM 831 C CA . SER A 1 107 ? -8.785 -32.335 8.136 1.00 52.91 107 SER A CA 1
ATOM 832 C C . SER A 1 107 ? -8.768 -31.558 6.820 1.00 52.91 107 SER A C 1
ATOM 834 O O . SER A 1 107 ? -8.070 -31.905 5.864 1.00 52.91 107 SER A O 1
ATOM 836 N N . TYR A 1 108 ? -9.564 -30.494 6.767 1.00 47.12 108 TYR A N 1
ATOM 837 C CA . TYR A 1 108 ? -9.407 -29.450 5.770 1.00 47.12 108 TYR A CA 1
ATOM 838 C C . TYR A 1 108 ? -8.315 -28.527 6.309 1.00 47.12 108 TYR A C 1
ATOM 840 O O . TYR A 1 108 ? -8.465 -28.026 7.426 1.00 47.12 108 TYR A O 1
ATOM 848 N N . PRO A 1 109 ? -7.195 -28.315 5.596 1.00 46.31 109 PRO A N 1
ATOM 849 C CA . PRO A 1 109 ? -6.298 -27.241 5.992 1.00 46.31 109 PRO A CA 1
ATOM 850 C C . PRO A 1 109 ? -7.124 -25.951 6.099 1.00 46.31 109 PRO A C 1
ATOM 852 O O . PRO A 1 109 ? -8.041 -25.746 5.298 1.00 46.31 109 PRO A O 1
ATOM 855 N N . LEU A 1 110 ? -6.778 -25.057 7.031 1.00 46.50 110 LEU A N 1
ATOM 856 C CA . LEU A 1 110 ? -7.048 -23.629 6.841 1.00 46.50 110 LEU A CA 1
ATOM 857 C C . LEU A 1 110 ? -6.180 -23.189 5.657 1.00 46.50 110 LEU A C 1
ATOM 859 O O . LEU A 1 110 ? -5.096 -22.639 5.797 1.00 46.50 110 LEU A O 1
ATOM 863 N N . GLY A 1 111 ? -6.601 -23.616 4.479 1.00 43.03 111 GLY A N 1
ATOM 864 C CA . GLY A 1 111 ? -5.889 -23.564 3.229 1.00 43.03 111 GLY A CA 1
ATOM 865 C C . GLY A 1 111 ? -6.895 -23.140 2.188 1.00 43.03 111 GLY A C 1
ATOM 866 O O . GLY A 1 111 ? -8.040 -23.598 2.191 1.00 43.03 111 GLY A O 1
ATOM 867 N N . LEU A 1 112 ? -6.449 -22.217 1.343 1.00 48.69 112 LEU A N 1
ATOM 868 C CA . LEU A 1 112 ? -7.218 -21.650 0.247 1.00 48.69 112 LEU A CA 1
ATOM 869 C C . LEU A 1 112 ? -7.992 -22.766 -0.482 1.00 48.69 112 LEU A C 1
ATOM 871 O O . LEU A 1 112 ? -7.429 -23.849 -0.689 1.00 48.69 112 LEU A O 1
ATOM 875 N N . PRO A 1 113 ? -9.273 -22.537 -0.831 1.00 42.56 113 PRO A N 1
ATOM 876 C CA . PRO A 1 113 ? -10.139 -23.560 -1.407 1.00 42.56 113 PRO A CA 1
ATOM 877 C C . PRO A 1 113 ? -9.470 -24.255 -2.606 1.00 42.56 113 PRO A C 1
ATOM 879 O O . PRO A 1 113 ? -8.621 -23.657 -3.274 1.00 42.56 113 PRO A O 1
ATOM 882 N N . PRO A 1 114 ? -9.825 -25.518 -2.908 1.00 42.69 114 PRO A N 1
ATOM 883 C CA . PRO A 1 114 ? -9.261 -26.231 -4.049 1.00 42.69 114 PRO A CA 1
ATOM 884 C C . PRO A 1 114 ? -9.416 -25.395 -5.328 1.00 42.69 114 PRO A C 1
ATOM 886 O O . PRO A 1 114 ? -10.529 -25.063 -5.729 1.00 42.69 114 PRO A O 1
ATOM 889 N N . GLY A 1 115 ? -8.277 -25.054 -5.941 1.00 55.28 115 GLY A N 1
ATOM 890 C CA . GLY A 1 115 ? -8.189 -24.084 -7.036 1.00 55.28 115 GLY A CA 1
ATOM 891 C C . GLY A 1 115 ? -7.328 -22.863 -6.706 1.00 55.28 115 GLY A C 1
ATOM 892 O O . GLY A 1 115 ? -7.755 -21.751 -7.000 1.00 55.28 115 GLY A O 1
ATOM 893 N N . ILE A 1 116 ? -6.137 -23.056 -6.107 1.00 56.22 116 ILE A N 1
ATOM 894 C CA . ILE A 1 116 ? -5.159 -21.975 -5.878 1.00 56.22 116 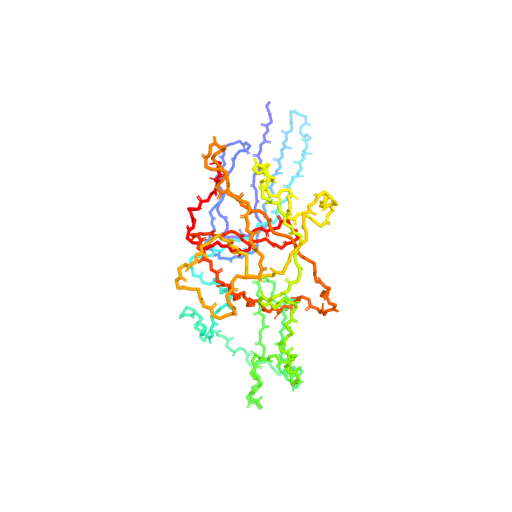ILE A CA 1
ATOM 895 C C . ILE A 1 116 ? -5.038 -21.169 -7.171 1.00 56.22 116 ILE A C 1
ATOM 897 O O . ILE A 1 116 ? -4.624 -21.711 -8.201 1.00 56.22 116 ILE A O 1
ATOM 901 N N . SER A 1 117 ? -5.445 -19.899 -7.112 1.00 64.19 117 SER A N 1
ATOM 902 C CA . SER A 1 117 ? -5.299 -18.989 -8.241 1.00 64.19 117 SER A CA 1
ATOM 903 C C . SER A 1 117 ? -3.827 -18.980 -8.624 1.00 64.19 117 SER A C 1
ATOM 905 O O . SER A 1 117 ? -2.949 -18.808 -7.777 1.00 64.19 117 SER A O 1
ATOM 907 N N . THR A 1 118 ? -3.538 -19.250 -9.892 1.00 74.75 118 THR A N 1
ATOM 908 C CA . THR A 1 118 ? -2.164 -19.204 -10.383 1.00 74.75 118 THR A CA 1
ATOM 909 C C . THR A 1 118 ? -1.599 -17.819 -10.117 1.00 74.75 118 THR A C 1
ATOM 911 O O . THR A 1 118 ? -2.272 -16.833 -10.420 1.00 74.75 118 THR A O 1
ATOM 914 N N . ALA A 1 119 ? -0.367 -17.744 -9.608 1.00 84.19 119 ALA A N 1
ATOM 915 C CA . ALA A 1 119 ? 0.321 -16.471 -9.447 1.00 84.19 119 ALA A CA 1
ATOM 916 C C . ALA A 1 119 ? 0.259 -15.681 -10.763 1.00 84.19 119 ALA A C 1
ATOM 918 O O . ALA A 1 119 ? 0.680 -16.166 -11.818 1.00 84.19 119 ALA A O 1
ATOM 919 N N . LYS A 1 120 ? -0.307 -14.476 -10.697 1.00 89.69 120 LYS A N 1
ATOM 920 C CA . LYS A 1 120 ? -0.409 -13.571 -11.839 1.00 89.69 120 LYS A CA 1
ATOM 921 C C . LYS A 1 120 ? 0.794 -12.637 -11.814 1.00 89.69 120 LYS A C 1
ATOM 923 O O . LYS A 1 120 ? 1.044 -11.960 -10.823 1.00 89.69 120 LYS A O 1
ATOM 928 N N . SER A 1 121 ? 1.550 -12.612 -12.908 1.00 93.00 121 SER A N 1
ATOM 929 C CA . SER A 1 121 ? 2.609 -11.623 -13.103 1.00 93.00 121 SER A CA 1
ATOM 930 C C . SER A 1 121 ? 1.997 -10.388 -13.752 1.00 93.00 121 SER A C 1
ATOM 932 O O . SER A 1 121 ? 1.612 -10.428 -14.919 1.00 93.00 121 SER A O 1
ATOM 934 N N . TYR A 1 122 ? 1.889 -9.311 -12.978 1.00 94.31 122 TYR A N 1
ATOM 935 C CA . TYR A 1 122 ? 1.390 -8.022 -13.461 1.00 94.31 122 TYR A CA 1
ATOM 936 C C . TYR A 1 122 ? 2.507 -7.167 -14.058 1.00 94.31 122 TYR A C 1
ATOM 938 O O . TYR A 1 122 ? 2.339 -6.538 -15.100 1.00 94.31 122 TYR A O 1
ATOM 946 N N . ILE A 1 123 ? 3.677 -7.198 -13.420 1.00 94.75 123 ILE A N 1
ATOM 947 C CA . ILE A 1 123 ? 4.846 -6.414 -13.798 1.00 94.75 123 ILE A CA 1
ATOM 948 C C . ILE A 1 123 ? 6.022 -7.372 -13.986 1.00 94.75 123 ILE A C 1
ATOM 950 O O . ILE A 1 123 ? 6.316 -8.205 -13.128 1.00 94.75 123 ILE A O 1
ATOM 954 N N . GLN A 1 124 ? 6.682 -7.255 -15.134 1.00 93.31 124 GLN A N 1
ATOM 955 C CA . GLN A 1 124 ? 7.901 -7.987 -15.476 1.00 93.31 124 GLN A CA 1
ATOM 956 C C . GLN A 1 124 ? 9.112 -7.049 -15.421 1.00 93.31 124 GLN A C 1
ATOM 958 O O . GLN A 1 124 ? 8.968 -5.827 -15.393 1.00 93.31 124 GLN A O 1
ATOM 963 N N . LEU A 1 125 ? 10.319 -7.613 -15.425 1.00 91.69 125 LEU A N 1
ATOM 964 C CA . LEU A 1 125 ? 11.550 -6.833 -15.278 1.00 91.69 125 LEU A CA 1
ATOM 965 C C . LEU A 1 125 ? 11.764 -5.810 -16.414 1.00 91.69 125 LEU A C 1
ATOM 967 O O . LEU A 1 125 ? 12.319 -4.745 -16.167 1.00 91.69 125 LEU A O 1
ATOM 971 N N . ASP A 1 126 ? 11.295 -6.094 -17.633 1.00 91.62 126 ASP A N 1
ATOM 972 C CA . ASP A 1 126 ? 11.368 -5.205 -18.804 1.00 91.62 126 ASP A CA 1
ATOM 973 C C . ASP A 1 126 ? 10.038 -4.486 -19.110 1.00 91.62 126 ASP A C 1
ATOM 975 O O . ASP A 1 126 ? 9.870 -3.920 -20.198 1.00 91.62 126 ASP A O 1
ATOM 979 N N . HIS A 1 127 ? 9.094 -4.493 -18.156 1.00 96.19 127 HIS A N 1
ATOM 980 C CA . HIS A 1 127 ? 7.799 -3.824 -18.290 1.00 96.19 127 HIS A CA 1
ATOM 981 C C . HIS A 1 127 ? 7.988 -2.337 -18.618 1.00 96.19 127 HIS A C 1
ATOM 983 O O . HIS A 1 127 ? 9.022 -1.747 -18.308 1.00 96.19 127 HIS A O 1
ATOM 989 N N . THR A 1 128 ? 7.010 -1.721 -19.280 1.00 97.56 128 THR A N 1
ATOM 990 C CA . THR A 1 128 ? 7.105 -0.304 -19.654 1.00 97.56 128 THR A CA 1
ATOM 991 C C . THR A 1 128 ? 6.638 0.578 -18.500 1.00 97.56 128 THR A C 1
ATOM 993 O O . THR A 1 128 ? 5.550 0.385 -17.965 1.00 97.56 128 THR A O 1
ATOM 996 N N . TRP A 1 129 ? 7.456 1.556 -18.131 1.00 98.25 129 TRP A N 1
ATOM 997 C CA . TRP A 1 129 ? 7.175 2.520 -17.073 1.00 98.25 129 TRP A CA 1
ATOM 998 C C . TRP A 1 129 ? 7.228 3.937 -17.623 1.00 98.25 129 TRP A C 1
ATOM 1000 O O . TRP A 1 129 ? 8.016 4.249 -18.523 1.00 98.25 129 TRP A O 1
ATOM 1010 N N . LYS A 1 130 ? 6.440 4.817 -17.014 1.00 98.50 130 LYS A N 1
ATOM 1011 C CA . LYS A 1 130 ? 6.721 6.245 -17.023 1.00 98.50 130 LYS A CA 1
ATOM 1012 C C . LYS A 1 130 ? 7.766 6.555 -15.967 1.00 98.50 130 LYS A C 1
ATOM 1014 O O . LYS A 1 130 ? 7.772 5.951 -14.897 1.00 98.50 130 LYS A O 1
ATOM 1019 N N . TYR A 1 131 ? 8.653 7.496 -16.251 1.00 98.00 131 TYR A N 1
ATOM 1020 C CA . TYR A 1 131 ? 9.694 7.874 -15.311 1.00 98.00 131 TYR A CA 1
ATOM 1021 C C . TYR A 1 131 ? 10.054 9.354 -15.392 1.00 98.00 131 TYR A C 1
ATOM 1023 O O . TYR A 1 131 ? 9.956 9.992 -16.446 1.00 98.00 131 TYR A O 1
ATOM 1031 N N . SER A 1 132 ? 10.511 9.879 -14.260 1.00 96.69 132 SER A N 1
ATOM 1032 C CA . SER A 1 132 ? 11.059 11.221 -14.136 1.00 96.69 132 SER A CA 1
ATOM 1033 C C . SER A 1 132 ? 12.485 11.161 -13.603 1.00 96.69 132 SER A C 1
ATOM 1035 O O . SER A 1 132 ? 12.745 10.658 -12.510 1.00 96.69 132 SER A O 1
ATOM 1037 N N . ASP A 1 133 ? 13.399 11.722 -14.390 1.00 94.12 133 ASP A N 1
ATOM 1038 C CA . ASP A 1 133 ? 14.820 11.917 -14.099 1.00 94.12 133 ASP A CA 1
ATOM 1039 C C . ASP A 1 133 ? 15.194 13.415 -14.108 1.00 94.12 133 ASP A C 1
ATOM 1041 O O . ASP A 1 133 ? 16.327 13.788 -14.404 1.00 94.12 133 ASP A O 1
ATOM 1045 N N . THR A 1 134 ? 14.224 14.290 -13.809 1.00 91.00 134 THR A N 1
ATOM 1046 C CA . THR A 1 134 ? 14.332 15.756 -13.948 1.00 91.00 134 THR A CA 1
ATOM 1047 C C . THR A 1 134 ? 14.683 16.496 -12.657 1.00 91.00 134 THR A C 1
ATOM 1049 O O . THR A 1 134 ? 14.595 17.719 -12.622 1.00 91.00 134 THR A O 1
ATOM 1052 N N . ASN A 1 135 ? 15.048 15.776 -11.593 1.00 89.69 135 ASN A N 1
ATOM 1053 C CA . ASN A 1 135 ? 15.397 16.334 -10.277 1.00 89.69 135 ASN A CA 1
ATOM 1054 C C . ASN A 1 135 ? 14.263 17.116 -9.590 1.00 89.69 135 ASN A C 1
ATOM 1056 O O . ASN A 1 135 ? 14.504 17.977 -8.748 1.00 89.69 135 ASN A O 1
ATOM 1060 N N . ILE A 1 136 ? 13.018 16.833 -9.976 1.00 90.94 136 ILE A N 1
ATOM 1061 C CA . ILE A 1 136 ? 11.830 17.339 -9.291 1.00 90.94 136 ILE A CA 1
ATOM 1062 C C . ILE A 1 136 ? 11.478 16.340 -8.196 1.00 90.94 136 ILE A C 1
ATOM 1064 O O . ILE A 1 136 ? 11.351 15.144 -8.468 1.00 90.94 136 ILE A O 1
ATOM 1068 N N . ASP A 1 137 ? 11.313 16.839 -6.975 1.00 90.19 137 ASP A N 1
ATOM 1069 C CA . ASP A 1 137 ? 10.819 16.037 -5.867 1.00 90.19 137 ASP A CA 1
ATOM 1070 C C . ASP A 1 137 ? 9.286 15.989 -5.889 1.00 90.19 137 ASP A C 1
ATOM 1072 O O . ASP A 1 137 ? 8.614 16.998 -5.677 1.00 90.19 137 ASP A O 1
ATOM 1076 N N . TYR A 1 138 ? 8.735 14.809 -6.173 1.00 91.94 138 TYR A N 1
ATOM 1077 C CA . TYR A 1 138 ? 7.293 14.558 -6.148 1.00 91.94 138 TYR A CA 1
ATOM 1078 C C . TYR A 1 138 ? 6.828 13.894 -4.842 1.00 91.94 138 TYR A C 1
ATOM 1080 O O . TYR A 1 138 ? 5.642 13.582 -4.702 1.00 91.94 138 TYR A O 1
ATOM 1088 N N . MET A 1 139 ? 7.746 13.649 -3.900 1.00 89.19 139 MET A N 1
ATOM 1089 C CA . MET A 1 139 ? 7.500 13.002 -2.613 1.00 89.19 139 MET A CA 1
ATOM 1090 C C . MET A 1 139 ? 6.626 11.742 -2.746 1.00 89.19 139 MET A C 1
ATOM 1092 O O . MET A 1 139 ? 7.014 10.805 -3.433 1.00 89.19 139 MET A O 1
ATOM 1096 N N . SER A 1 140 ? 5.464 11.681 -2.087 1.00 90.25 140 SER A N 1
ATOM 1097 C CA . SER A 1 140 ? 4.501 10.577 -2.209 1.00 90.25 140 SER A CA 1
ATOM 1098 C C . SER A 1 140 ? 3.356 10.870 -3.184 1.00 90.25 140 SER A C 1
ATOM 1100 O O . SER A 1 140 ? 2.611 9.952 -3.529 1.00 90.25 140 SER A O 1
ATOM 1102 N N . ASP A 1 141 ? 3.211 12.106 -3.672 1.00 93.69 141 ASP A N 1
ATOM 1103 C CA . ASP A 1 141 ? 2.109 12.492 -4.562 1.00 93.69 141 ASP A CA 1
ATOM 1104 C C . ASP A 1 141 ? 2.161 11.735 -5.889 1.00 93.69 141 ASP A C 1
ATOM 1106 O O . ASP A 1 141 ? 1.122 11.300 -6.386 1.00 93.69 141 ASP A O 1
ATOM 1110 N N . PHE A 1 142 ? 3.368 11.458 -6.391 1.00 95.44 142 PHE A N 1
ATOM 1111 C CA . PHE A 1 142 ? 3.580 10.615 -7.568 1.00 95.44 142 PHE A CA 1
ATOM 1112 C C . PHE A 1 142 ? 3.083 9.177 -7.410 1.00 95.44 142 PHE A C 1
ATOM 1114 O O . PHE A 1 142 ? 3.251 8.408 -8.337 1.00 95.44 142 PHE A O 1
ATOM 1121 N N . SER A 1 143 ? 2.587 8.733 -6.258 1.00 95.38 143 SER A N 1
ATOM 1122 C CA . SER A 1 143 ? 2.091 7.360 -6.089 1.00 95.38 143 SER A CA 1
ATOM 1123 C C . SER A 1 143 ? 0.567 7.270 -6.103 1.00 95.38 143 SER A C 1
ATOM 1125 O O . SER A 1 143 ? 0.013 6.171 -6.117 1.00 95.38 143 SER A O 1
ATOM 1127 N N . LYS A 1 144 ? -0.124 8.416 -6.124 1.00 95.06 144 LYS A N 1
ATOM 1128 C CA . LYS A 1 144 ? -1.586 8.476 -6.173 1.00 95.06 144 LYS A CA 1
ATOM 1129 C C . LYS A 1 144 ? -2.106 8.051 -7.546 1.00 95.06 144 LYS A C 1
ATOM 1131 O O . LYS A 1 144 ? -1.446 8.261 -8.568 1.00 95.06 144 LYS A O 1
ATOM 1136 N N . VAL A 1 145 ? -3.299 7.461 -7.559 1.00 93.75 145 VAL A N 1
ATOM 1137 C CA . VAL A 1 145 ? -3.958 6.959 -8.778 1.00 93.75 145 VAL A CA 1
ATOM 1138 C C . VAL A 1 145 ? -4.280 8.100 -9.750 1.00 93.75 145 VAL A C 1
ATOM 1140 O O . VAL A 1 145 ? -4.196 7.921 -10.955 1.00 93.75 145 VAL A O 1
ATOM 1143 N N . ASP A 1 146 ? -4.593 9.290 -9.240 1.00 94.50 146 ASP A N 1
ATOM 1144 C CA . ASP A 1 146 ? -4.980 10.472 -10.018 1.00 94.50 146 ASP A CA 1
ATOM 1145 C C . ASP A 1 146 ? -3.810 11.407 -10.376 1.00 94.50 146 ASP A C 1
ATOM 1147 O O . ASP A 1 146 ? -4.030 12.498 -10.904 1.00 94.50 146 ASP A O 1
ATOM 1151 N N . PHE A 1 147 ? -2.567 11.009 -10.096 1.00 97.25 147 PHE A N 1
ATOM 1152 C CA . PHE A 1 147 ? -1.393 11.819 -10.415 1.00 97.25 147 PHE A CA 1
ATOM 1153 C C . PHE A 1 147 ? -1.176 11.940 -11.933 1.00 97.25 147 PHE A C 1
ATOM 1155 O O . PHE A 1 147 ? -1.105 10.939 -12.645 1.00 97.25 147 PHE A O 1
ATOM 1162 N N . ASP A 1 148 ? -1.003 13.173 -12.416 1.00 97.19 148 ASP A N 1
ATOM 1163 C CA . ASP A 1 148 ? -0.725 13.460 -13.826 1.00 97.19 148 ASP A CA 1
ATOM 1164 C C . ASP A 1 148 ? 0.769 13.304 -14.152 1.00 97.19 148 ASP A C 1
ATOM 1166 O O . ASP A 1 148 ? 1.589 14.194 -13.921 1.00 97.19 148 ASP A O 1
ATOM 1170 N N . ASP A 1 149 ? 1.115 12.167 -14.749 1.00 97.25 149 ASP A N 1
ATOM 1171 C CA . ASP A 1 149 ? 2.446 11.856 -15.273 1.00 97.25 149 ASP A CA 1
ATOM 1172 C C . ASP A 1 149 ? 2.534 12.017 -16.806 1.00 97.25 149 ASP A C 1
ATOM 1174 O O . ASP A 1 149 ? 3.379 11.409 -17.469 1.00 97.25 149 ASP A O 1
ATOM 1178 N N . SER A 1 150 ? 1.668 12.827 -17.426 1.00 96.81 150 SER A N 1
ATOM 1179 C CA . SER A 1 150 ? 1.688 13.066 -18.881 1.00 96.81 150 SER A CA 1
ATOM 1180 C C . SER A 1 150 ? 2.991 13.693 -19.389 1.00 96.81 150 SER A C 1
ATOM 1182 O O . SER A 1 150 ? 3.364 13.490 -20.544 1.00 96.81 150 SER A O 1
ATOM 1184 N N . SER A 1 151 ? 3.706 14.417 -18.525 1.00 96.25 151 SER A N 1
ATOM 1185 C CA . SER A 1 151 ? 5.001 15.035 -18.831 1.00 96.25 151 SER A CA 1
ATOM 1186 C C . SER A 1 151 ? 6.200 14.091 -18.674 1.00 96.25 151 SER A C 1
ATOM 1188 O O . SER A 1 151 ? 7.316 14.452 -19.054 1.00 96.25 151 SER A O 1
ATOM 1190 N N . TRP A 1 152 ? 5.999 12.895 -18.112 1.00 98.19 152 TRP A N 1
ATOM 1191 C CA . TRP A 1 152 ? 7.081 11.957 -17.822 1.00 98.19 152 TRP A CA 1
ATOM 1192 C C . TRP A 1 152 ? 7.534 11.210 -19.075 1.00 98.19 152 TRP A C 1
ATOM 1194 O O . TRP A 1 152 ? 6.767 10.948 -20.005 1.00 98.19 152 TRP A O 1
ATOM 1204 N N . LYS A 1 153 ? 8.814 10.834 -19.092 1.00 98.38 153 LYS A N 1
ATOM 1205 C CA . LYS A 1 153 ? 9.382 10.004 -20.158 1.00 98.38 153 LYS A CA 1
ATOM 1206 C C . LYS A 1 153 ? 8.851 8.577 -20.027 1.00 98.38 153 LYS A C 1
ATOM 1208 O O . LYS A 1 153 ? 8.391 8.174 -18.966 1.00 98.38 153 LYS A O 1
ATOM 1213 N N . THR A 1 154 ? 8.926 7.795 -21.099 1.00 98.38 154 THR A N 1
ATOM 1214 C CA . THR A 1 154 ? 8.552 6.370 -21.100 1.00 98.38 154 THR A CA 1
ATOM 1215 C C . THR A 1 154 ? 9.773 5.515 -21.410 1.00 98.38 154 THR A C 1
ATOM 1217 O O . THR A 1 154 ? 10.546 5.855 -22.304 1.00 98.38 154 THR A O 1
ATOM 1220 N N . GLY A 1 155 ? 9.952 4.411 -20.686 1.00 97.56 155 GLY A N 1
ATOM 1221 C CA . GLY A 1 155 ? 11.078 3.496 -20.860 1.00 97.56 155 GLY A CA 1
ATOM 1222 C C . GLY A 1 155 ? 10.769 2.088 -20.362 1.00 97.56 155 GLY A C 1
ATOM 1223 O O . GLY A 1 155 ? 9.824 1.879 -19.606 1.00 97.56 155 GLY A O 1
ATOM 1224 N N . LYS A 1 156 ? 11.558 1.107 -20.796 1.00 97.12 156 LYS A N 1
ATOM 1225 C CA . LYS A 1 156 ? 11.477 -0.267 -20.286 1.00 97.12 156 LYS A CA 1
ATOM 1226 C C . LYS A 1 156 ? 12.281 -0.424 -18.994 1.00 97.12 156 LYS A C 1
ATOM 1228 O O . LYS A 1 156 ? 13.333 0.200 -18.854 1.00 97.12 156 LYS A O 1
ATOM 1233 N N . GLY A 1 157 ? 11.806 -1.280 -18.092 1.00 94.12 157 GLY A N 1
ATOM 1234 C CA . GLY A 1 157 ? 12.490 -1.639 -16.846 1.00 94.12 157 GLY A CA 1
ATOM 1235 C C . GLY A 1 157 ? 13.915 -2.163 -17.061 1.00 94.12 157 GLY A C 1
ATOM 1236 O O . GLY A 1 157 ? 14.297 -2.505 -18.180 1.00 94.12 157 GLY A O 1
ATOM 1237 N N . MET A 1 158 ? 14.704 -2.201 -15.983 1.00 93.69 158 MET A N 1
ATOM 1238 C CA . MET A 1 158 ? 16.176 -2.098 -15.995 1.00 93.69 158 MET A CA 1
ATOM 1239 C C . MET A 1 158 ? 16.649 -0.686 -16.357 1.00 93.69 158 MET A C 1
ATOM 1241 O O . MET A 1 158 ? 17.284 -0.449 -17.389 1.00 93.69 158 MET A O 1
ATOM 1245 N N . PHE A 1 159 ? 16.296 0.259 -15.485 1.00 94.25 159 PHE A N 1
ATOM 1246 C CA . PHE A 1 159 ? 16.756 1.641 -15.533 1.00 94.25 159 PHE A CA 1
ATOM 1247 C C . PHE A 1 159 ? 18.121 1.768 -14.866 1.00 94.25 159 PHE A C 1
ATOM 1249 O O . PHE A 1 159 ? 18.351 1.183 -13.810 1.00 94.25 159 PHE A O 1
ATOM 1256 N N . GLY A 1 160 ? 19.018 2.565 -15.437 1.00 91.62 160 GLY A N 1
ATOM 1257 C CA . GLY A 1 160 ? 20.300 2.803 -14.789 1.00 91.62 160 GLY A CA 1
ATOM 1258 C C . GLY A 1 160 ? 21.237 3.695 -15.580 1.00 91.62 160 GLY A C 1
ATOM 1259 O O . GLY A 1 160 ? 20.923 4.166 -16.671 1.00 91.62 160 GLY A O 1
ATOM 1260 N N . LYS A 1 161 ? 22.414 3.915 -15.004 1.00 85.62 161 LYS A N 1
ATOM 1261 C CA . LYS A 1 161 ? 23.521 4.655 -15.627 1.00 85.62 161 LYS A CA 1
ATOM 1262 C C . LYS A 1 161 ? 24.775 3.808 -15.787 1.00 85.62 161 LYS A C 1
ATOM 1264 O O . LYS A 1 161 ? 25.625 4.142 -16.605 1.00 85.62 161 LYS A O 1
ATOM 1269 N N . ASP A 1 162 ? 24.914 2.794 -14.937 1.00 71.12 162 ASP A N 1
ATOM 1270 C CA . ASP A 1 162 ? 26.171 2.089 -14.751 1.00 71.12 162 ASP A CA 1
ATOM 1271 C C . ASP A 1 162 ? 26.448 1.125 -15.911 1.00 71.12 162 ASP A C 1
ATOM 1273 O O . ASP A 1 162 ? 25.536 0.566 -16.507 1.00 71.12 162 ASP A O 1
ATOM 1277 N N . SER A 1 163 ? 27.720 0.928 -16.236 1.00 65.25 163 SER A N 1
ATOM 1278 C CA . SER A 1 163 ? 28.190 -0.087 -17.183 1.00 65.25 163 SER A CA 1
ATOM 1279 C C . SER A 1 163 ? 28.994 -1.188 -16.483 1.00 65.25 163 SER A C 1
ATOM 1281 O O . SER A 1 163 ? 29.750 -1.905 -17.140 1.00 65.25 163 SER A O 1
ATOM 1283 N N . GLY A 1 164 ? 28.901 -1.266 -15.150 1.00 71.25 164 GLY A N 1
ATOM 1284 C CA . GLY A 1 164 ? 29.494 -2.306 -14.316 1.00 71.25 164 GLY A CA 1
ATOM 1285 C C . GLY A 1 164 ? 28.891 -3.699 -14.540 1.00 71.25 164 GLY A C 1
ATOM 1286 O O . GLY A 1 164 ? 28.357 -4.021 -15.601 1.00 71.25 164 GLY A O 1
ATOM 1287 N N . THR A 1 165 ? 28.991 -4.573 -13.536 1.00 79.38 165 THR A N 1
ATOM 1288 C CA . THR A 1 165 ? 28.397 -5.919 -13.629 1.00 79.38 165 THR A CA 1
ATOM 1289 C C . THR A 1 165 ? 26.898 -5.832 -13.368 1.00 79.38 165 THR A C 1
ATOM 1291 O O . THR A 1 165 ? 26.461 -5.823 -12.222 1.00 79.38 165 THR A O 1
ATOM 1294 N N . ILE A 1 166 ? 26.118 -5.758 -14.442 1.00 82.56 166 ILE A N 1
ATOM 1295 C CA . ILE A 1 166 ? 24.658 -5.676 -14.389 1.00 82.56 166 ILE A CA 1
ATOM 1296 C C . ILE A 1 166 ? 24.091 -7.078 -14.641 1.00 82.56 166 ILE A C 1
ATOM 1298 O O . ILE A 1 166 ? 24.497 -7.714 -15.618 1.00 82.56 166 ILE A O 1
ATOM 1302 N N . PRO A 1 167 ? 23.170 -7.580 -13.797 1.00 85.12 167 PRO A N 1
ATOM 1303 C CA . PRO A 1 167 ? 22.459 -8.823 -14.078 1.00 85.12 167 PRO A CA 1
ATOM 1304 C C . PRO A 1 167 ? 21.760 -8.779 -15.443 1.00 85.12 167 PRO A C 1
ATOM 1306 O O . PRO A 1 167 ? 21.320 -7.716 -15.888 1.00 85.12 167 PRO A O 1
ATOM 1309 N N . GLU A 1 168 ? 21.615 -9.933 -16.099 1.00 82.31 168 GLU A N 1
ATOM 1310 C CA . GLU A 1 168 ? 20.785 -10.022 -17.305 1.00 82.31 168 GLU A CA 1
ATOM 1311 C C . GLU A 1 168 ? 19.360 -9.493 -17.025 1.00 82.31 168 GLU A C 1
ATOM 1313 O O . GLU A 1 168 ? 18.827 -9.729 -15.937 1.00 82.31 168 GLU A O 1
ATOM 1318 N N . PRO A 1 169 ? 18.726 -8.773 -17.973 1.00 85.25 169 PRO A N 1
ATOM 1319 C CA . PRO A 1 169 ? 19.154 -8.543 -19.360 1.00 85.25 169 PRO A CA 1
ATOM 1320 C C . PRO A 1 169 ? 20.110 -7.348 -19.570 1.00 85.25 169 PRO A C 1
ATOM 1322 O O . PRO A 1 169 ? 20.423 -7.023 -20.713 1.00 85.25 169 PRO A O 1
ATOM 1325 N N . GLY A 1 170 ? 20.586 -6.691 -18.509 1.00 88.94 170 GLY A N 1
ATOM 1326 C CA . GLY A 1 170 ? 21.310 -5.418 -18.599 1.00 88.94 170 GLY A CA 1
ATOM 1327 C C . GLY A 1 170 ? 20.376 -4.200 -18.602 1.00 88.94 170 GLY A C 1
ATOM 1328 O O . GLY A 1 170 ? 19.163 -4.340 -18.464 1.00 88.94 170 GLY A O 1
ATOM 1329 N N . ILE A 1 171 ? 20.934 -2.991 -18.732 1.00 92.31 171 ILE A N 1
ATOM 1330 C CA . ILE A 1 171 ? 20.145 -1.745 -18.771 1.00 92.31 171 ILE A CA 1
ATOM 1331 C C . ILE A 1 171 ? 19.400 -1.629 -20.103 1.00 92.31 171 ILE A C 1
ATOM 1333 O O . ILE A 1 171 ? 20.024 -1.583 -21.162 1.00 92.31 171 ILE A O 1
ATOM 1337 N N . ASN A 1 172 ? 18.075 -1.483 -20.034 1.00 94.06 172 ASN A N 1
ATOM 1338 C CA . ASN A 1 172 ? 17.237 -1.167 -21.193 1.00 94.06 172 ASN A CA 1
ATOM 1339 C C . ASN A 1 172 ? 16.996 0.337 -21.342 1.00 94.06 172 ASN A C 1
ATOM 1341 O O . ASN A 1 172 ? 16.909 0.830 -22.467 1.00 94.06 172 ASN A O 1
ATOM 1345 N N . THR A 1 173 ? 16.886 1.064 -20.225 1.00 95.44 173 THR A N 1
ATOM 1346 C CA . THR A 1 173 ? 16.620 2.508 -20.242 1.00 95.44 173 THR A CA 1
ATOM 1347 C C . THR A 1 173 ? 17.715 3.280 -19.508 1.00 95.44 173 THR A C 1
ATOM 1349 O O . THR A 1 173 ? 17.752 3.283 -18.274 1.00 95.44 173 THR A O 1
ATOM 1352 N N . PRO A 1 174 ? 18.601 3.973 -20.245 1.00 93.56 174 PRO A N 1
ATOM 1353 C CA . PRO A 1 174 ? 19.584 4.864 -19.648 1.00 93.56 174 PRO A CA 1
ATOM 1354 C C . PRO A 1 174 ? 18.915 6.051 -18.942 1.00 93.56 174 PRO A C 1
ATOM 1356 O O . PRO A 1 174 ? 18.043 6.709 -19.513 1.00 93.56 174 PRO A O 1
ATOM 1359 N N . LEU A 1 175 ? 19.348 6.352 -17.719 1.00 93.00 175 LEU A N 1
ATOM 1360 C CA . LEU A 1 175 ? 18.877 7.504 -16.946 1.00 93.00 175 LEU A CA 1
ATOM 1361 C C . LEU A 1 175 ? 19.773 8.726 -17.143 1.00 93.00 175 LEU A C 1
ATOM 1363 O O . LEU A 1 175 ? 20.997 8.609 -17.253 1.00 93.00 175 LEU A O 1
ATOM 1367 N N . GLN A 1 176 ? 19.176 9.920 -17.111 1.00 91.00 176 GLN A N 1
ATOM 1368 C CA . GLN A 1 176 ? 19.947 11.157 -17.071 1.00 91.00 176 GLN A CA 1
ATOM 1369 C C . GLN A 1 176 ? 20.836 11.207 -15.824 1.00 91.00 176 GLN A C 1
ATOM 1371 O O . GLN A 1 176 ? 20.424 10.863 -14.717 1.00 91.00 176 GLN A O 1
ATOM 1376 N N . SER A 1 177 ? 22.066 11.689 -15.996 1.00 81.88 177 SER A N 1
ATOM 1377 C CA . SER A 1 177 ? 22.956 12.020 -14.890 1.00 81.88 177 SER A CA 1
ATOM 1378 C C . SER A 1 177 ? 23.285 13.500 -14.923 1.00 81.88 177 SER A C 1
ATOM 1380 O O . SER A 1 177 ? 23.865 13.977 -15.895 1.00 81.88 177 SER A O 1
ATO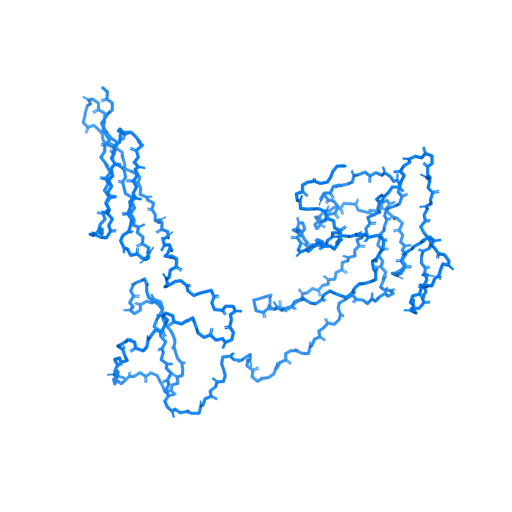M 1382 N N . ASN A 1 178 ? 22.931 14.217 -13.859 1.00 78.19 178 ASN A N 1
ATOM 1383 C CA . ASN A 1 178 ? 23.378 15.586 -13.660 1.00 78.19 178 ASN A CA 1
ATOM 1384 C C . ASN A 1 178 ? 23.902 15.766 -12.234 1.00 78.19 178 ASN A C 1
ATOM 1386 O O . ASN A 1 178 ? 23.176 16.155 -11.321 1.00 78.19 178 ASN A O 1
ATOM 1390 N N . SER A 1 179 ? 25.185 15.462 -12.045 1.00 72.44 179 SER A N 1
ATOM 1391 C CA . SER A 1 179 ? 25.855 15.641 -10.755 1.00 72.44 179 SER A CA 1
ATOM 1392 C C . SER A 1 179 ? 25.973 17.113 -10.353 1.00 72.44 179 SER A C 1
ATOM 1394 O O . SER A 1 179 ? 26.057 17.401 -9.166 1.00 72.44 179 SER A O 1
ATOM 1396 N N . ALA A 1 180 ? 25.956 18.048 -11.312 1.00 75.94 180 ALA A N 1
ATOM 1397 C CA . ALA A 1 180 ? 26.001 19.481 -11.019 1.00 75.94 180 ALA A CA 1
ATOM 1398 C C . ALA A 1 180 ? 24.698 19.992 -10.376 1.00 75.94 180 ALA A C 1
ATOM 1400 O O . ALA A 1 180 ? 24.729 20.981 -9.651 1.00 75.94 180 ALA A O 1
ATOM 1401 N N . GLU A 1 181 ? 23.579 19.298 -10.602 1.00 79.31 181 GLU A N 1
ATOM 1402 C CA . GLU A 1 181 ? 22.273 19.607 -10.004 1.00 79.31 181 GLU A CA 1
ATOM 1403 C C . GLU A 1 181 ? 21.921 18.696 -8.818 1.00 79.31 181 GLU A C 1
ATOM 1405 O O . GLU A 1 181 ? 20.833 18.811 -8.269 1.00 79.31 181 GLU A O 1
ATOM 1410 N N . ASN A 1 182 ? 22.830 17.814 -8.385 1.00 82.56 182 ASN A N 1
ATOM 1411 C CA . ASN A 1 182 ? 22.577 16.846 -7.312 1.00 82.56 182 ASN A CA 1
ATOM 1412 C C . ASN A 1 182 ? 21.366 15.926 -7.589 1.00 82.56 182 ASN A C 1
ATOM 1414 O O . ASN A 1 182 ? 20.587 15.621 -6.689 1.00 82.56 182 ASN A O 1
ATOM 1418 N N . LEU A 1 183 ? 21.207 15.474 -8.839 1.00 87.25 183 LEU A N 1
ATOM 1419 C CA . LEU A 1 183 ? 20.166 14.511 -9.206 1.00 87.25 183 LEU A CA 1
ATOM 1420 C C . LEU A 1 183 ? 20.456 13.128 -8.602 1.00 87.25 183 LEU A C 1
ATOM 1422 O O . LEU A 1 183 ? 21.202 12.324 -9.178 1.00 87.25 183 LEU A O 1
ATOM 1426 N N . VAL A 1 184 ? 19.837 12.860 -7.454 1.00 86.50 184 VAL A N 1
ATOM 1427 C CA . VAL A 1 184 ? 20.011 11.623 -6.671 1.00 86.50 184 VAL A CA 1
ATOM 1428 C C . VAL A 1 184 ? 18.766 10.733 -6.636 1.00 86.50 184 VAL A C 1
ATOM 1430 O O . VAL A 1 184 ? 18.898 9.535 -6.406 1.00 86.50 184 VAL A O 1
ATOM 1433 N N . SER A 1 185 ? 17.585 11.283 -6.938 1.00 90.25 185 SER A N 1
ATOM 1434 C CA . SER A 1 185 ? 16.305 10.565 -6.889 1.00 90.25 185 SER A CA 1
ATOM 1435 C C . SER A 1 185 ? 15.665 10.458 -8.272 1.00 90.25 185 SER A C 1
ATOM 1437 O O . SER A 1 185 ? 15.646 11.420 -9.040 1.00 90.25 185 SER A O 1
ATOM 1439 N N . TYR A 1 186 ? 15.106 9.285 -8.562 1.00 94.44 186 TYR A N 1
ATOM 1440 C CA . TYR A 1 186 ? 14.352 8.990 -9.781 1.00 94.44 186 TYR A CA 1
ATOM 1441 C C . TYR A 1 186 ? 12.990 8.451 -9.388 1.00 94.44 186 TYR A C 1
ATOM 1443 O O . TYR A 1 186 ? 12.869 7.714 -8.408 1.00 94.44 186 TYR A O 1
ATOM 1451 N N . TYR A 1 187 ? 11.983 8.787 -10.180 1.00 96.88 187 TYR A N 1
ATOM 1452 C CA . TYR A 1 187 ? 10.629 8.307 -9.967 1.00 96.88 187 TYR A CA 1
ATOM 1453 C C . TYR A 1 187 ? 10.192 7.425 -11.127 1.00 96.88 187 TYR A C 1
ATOM 1455 O O . TYR A 1 187 ? 10.441 7.761 -12.284 1.00 96.88 187 TYR A O 1
ATOM 1463 N N . PHE A 1 188 ? 9.516 6.322 -10.813 1.00 97.62 188 PHE A N 1
ATOM 1464 C CA . PHE A 1 188 ? 9.005 5.352 -11.778 1.00 97.62 188 PHE A CA 1
ATOM 1465 C C . PHE A 1 188 ? 7.539 5.059 -11.457 1.00 97.62 188 PHE A C 1
ATOM 1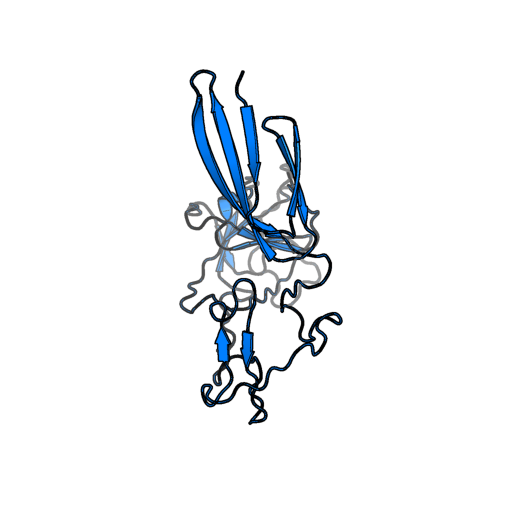467 O O . PHE A 1 188 ? 7.201 4.794 -10.304 1.00 97.62 188 PHE A O 1
ATOM 1474 N N . ARG A 1 189 ? 6.672 5.105 -12.468 1.00 97.69 189 ARG A N 1
ATOM 1475 C CA . ARG A 1 189 ? 5.245 4.773 -12.376 1.00 97.69 189 ARG A CA 1
ATOM 1476 C C . ARG A 1 189 ? 4.853 3.802 -13.479 1.00 97.69 189 ARG A C 1
ATOM 1478 O O . ARG A 1 189 ? 5.245 3.960 -14.634 1.00 97.69 189 ARG A O 1
ATOM 1485 N N . THR A 1 190 ? 4.078 2.797 -13.114 1.00 97.00 190 THR A N 1
ATOM 1486 C CA . THR A 1 190 ? 3.363 1.943 -14.056 1.00 97.00 190 THR A CA 1
ATOM 1487 C C . THR A 1 190 ? 2.053 1.521 -13.412 1.00 97.00 190 THR A C 1
ATOM 1489 O O . THR A 1 190 ? 1.913 1.572 -12.189 1.00 97.00 190 THR A O 1
ATOM 1492 N N . GLU A 1 191 ? 1.101 1.131 -14.240 1.00 95.12 191 GLU A N 1
ATOM 1493 C CA . GLU A 1 191 ? -0.240 0.751 -13.822 1.00 95.12 191 GLU A CA 1
ATOM 1494 C C . GLU A 1 191 ? -0.496 -0.688 -14.250 1.00 95.12 191 GLU A C 1
ATOM 1496 O O . GLU A 1 191 ? -0.050 -1.137 -15.308 1.00 95.12 191 GLU A O 1
ATOM 1501 N N . PHE A 1 192 ? -1.228 -1.419 -13.421 1.00 93.69 192 PHE A N 1
ATOM 1502 C CA . PHE A 1 192 ? -1.726 -2.737 -13.765 1.00 93.69 192 PHE A CA 1
ATOM 1503 C C . PHE A 1 192 ? -3.147 -2.889 -13.241 1.00 93.69 192 PHE A C 1
ATOM 1505 O O . PHE A 1 192 ? -3.494 -2.381 -12.177 1.00 93.69 192 PHE A O 1
ATOM 1512 N N . GLU A 1 193 ? -3.963 -3.617 -13.993 1.00 92.75 193 GLU A N 1
ATOM 1513 C CA . GLU A 1 193 ? -5.346 -3.891 -13.626 1.00 92.75 193 GLU A CA 1
ATOM 1514 C C . GLU A 1 193 ? -5.415 -5.168 -12.790 1.00 92.75 193 GLU A C 1
ATOM 1516 O O . GLU A 1 193 ? -5.070 -6.256 -13.262 1.00 92.75 193 GLU A O 1
ATOM 1521 N N . PHE A 1 194 ? -5.880 -5.040 -11.549 1.00 90.56 194 PHE A N 1
ATOM 1522 C CA . PHE A 1 194 ? -6.175 -6.162 -10.666 1.00 90.56 194 PHE A CA 1
ATOM 1523 C C . PHE A 1 194 ? -7.692 -6.328 -10.557 1.00 90.56 194 PHE A C 1
ATOM 1525 O O . PHE A 1 194 ? -8.375 -5.493 -9.973 1.00 90.56 194 PHE A O 1
ATOM 1532 N N . SER A 1 195 ? -8.222 -7.406 -11.137 1.00 89.00 195 SER A N 1
ATOM 1533 C CA . SER A 1 195 ? -9.668 -7.650 -11.234 1.00 89.00 195 SER A CA 1
ATOM 1534 C C . SER A 1 195 ? -10.192 -8.745 -10.297 1.00 89.00 195 SER A C 1
ATOM 1536 O O . SER A 1 195 ? -11.366 -9.098 -10.392 1.00 89.00 195 SER A O 1
ATOM 1538 N N . ASP A 1 196 ? -9.329 -9.340 -9.469 1.00 85.25 196 ASP A N 1
ATOM 1539 C CA . ASP A 1 196 ? -9.717 -10.388 -8.517 1.00 85.25 196 ASP A CA 1
ATOM 1540 C C . ASP A 1 196 ? -10.131 -9.781 -7.160 1.00 85.25 196 ASP A C 1
ATOM 1542 O O . ASP A 1 196 ? -10.094 -8.565 -6.966 1.00 85.25 196 ASP A O 1
ATOM 1546 N N . ASP A 1 197 ? -10.531 -10.627 -6.208 1.00 81.56 197 ASP A N 1
ATOM 1547 C CA . ASP A 1 197 ? -10.785 -10.211 -4.825 1.00 81.56 197 ASP A CA 1
ATOM 1548 C C . ASP A 1 197 ? -9.448 -9.981 -4.087 1.00 81.56 197 ASP A C 1
ATOM 1550 O O . ASP A 1 197 ? -8.644 -10.914 -3.982 1.00 81.56 197 ASP A O 1
ATOM 1554 N N . PRO A 1 198 ? -9.166 -8.766 -3.577 1.00 80.19 198 PRO A N 1
ATOM 1555 C CA . PRO A 1 198 ? -7.925 -8.499 -2.857 1.00 80.19 198 PRO A CA 1
ATOM 1556 C C . PRO A 1 198 ? -7.864 -9.191 -1.486 1.00 80.19 198 PRO A C 1
ATOM 1558 O O . PRO A 1 198 ? -6.778 -9.308 -0.917 1.00 80.19 198 PRO A O 1
ATOM 1561 N N . VAL A 1 199 ? -8.991 -9.651 -0.928 1.00 77.75 199 VAL A N 1
ATOM 1562 C CA . VAL A 1 199 ? -9.019 -10.285 0.396 1.00 77.75 199 VAL A CA 1
ATOM 1563 C C . VAL A 1 199 ? -8.233 -11.598 0.374 1.00 77.75 199 VAL A C 1
ATOM 1565 O O . VAL A 1 199 ? -8.559 -12.532 -0.353 1.00 77.75 199 VAL A O 1
ATOM 1568 N N . GLY A 1 200 ? -7.186 -11.672 1.201 1.00 73.50 200 GLY A N 1
ATOM 1569 C CA . GLY A 1 200 ? -6.307 -12.843 1.290 1.00 73.50 200 GLY A CA 1
ATOM 1570 C C . GLY A 1 200 ? -5.310 -12.982 0.134 1.00 73.50 200 GLY A C 1
ATOM 1571 O O . GLY A 1 200 ? -4.648 -14.014 0.039 1.00 73.50 200 GLY A O 1
ATOM 1572 N N . SER A 1 201 ? -5.195 -11.970 -0.733 1.00 78.94 201 SER A N 1
ATOM 1573 C CA . SER A 1 201 ? -4.145 -11.918 -1.753 1.00 78.94 201 SER A CA 1
ATOM 1574 C C . SER A 1 201 ? -2.778 -11.647 -1.122 1.00 78.94 201 SER A C 1
ATOM 1576 O O . SER A 1 201 ? -2.668 -10.875 -0.171 1.00 78.94 201 SER A O 1
ATOM 1578 N N . ASP A 1 202 ? -1.739 -12.253 -1.695 1.00 83.50 202 ASP A N 1
ATOM 1579 C CA . ASP A 1 202 ? -0.338 -12.019 -1.338 1.00 83.50 202 ASP A CA 1
ATOM 1580 C C . ASP A 1 202 ? 0.407 -11.368 -2.512 1.00 83.50 202 ASP A C 1
ATOM 1582 O O . ASP A 1 202 ? 0.102 -11.643 -3.680 1.00 83.50 202 ASP A O 1
ATOM 1586 N N . MET A 1 203 ? 1.366 -10.492 -2.211 1.00 87.19 203 MET A N 1
ATOM 1587 C CA . MET A 1 203 ? 2.136 -9.744 -3.208 1.00 87.19 203 MET A CA 1
ATOM 1588 C C . MET A 1 203 ? 3.632 -10.002 -3.034 1.00 87.19 203 MET A C 1
ATOM 1590 O O . MET A 1 203 ? 4.202 -9.711 -1.989 1.00 87.19 203 MET A O 1
ATOM 1594 N N . ASP A 1 204 ? 4.277 -10.470 -4.103 1.00 91.12 204 ASP A N 1
ATOM 1595 C CA . ASP A 1 204 ? 5.729 -10.657 -4.174 1.00 91.12 204 ASP A CA 1
ATOM 1596 C C . ASP A 1 204 ? 6.341 -9.614 -5.125 1.00 91.12 204 ASP A C 1
ATOM 1598 O O . ASP A 1 204 ? 5.944 -9.510 -6.291 1.00 91.12 204 ASP A O 1
ATOM 1602 N N . ILE A 1 205 ? 7.312 -8.843 -4.627 1.00 92.62 205 ILE A N 1
ATOM 1603 C CA . ILE A 1 205 ? 8.072 -7.856 -5.399 1.00 92.62 205 ILE A CA 1
ATOM 1604 C C . ILE A 1 205 ? 9.499 -8.368 -5.573 1.00 92.62 205 ILE A C 1
ATOM 1606 O O . ILE A 1 205 ? 10.260 -8.514 -4.619 1.00 92.62 205 ILE A O 1
ATOM 1610 N N . ARG A 1 206 ? 9.900 -8.555 -6.832 1.00 91.56 206 ARG A N 1
ATOM 1611 C CA . ARG A 1 206 ? 11.274 -8.915 -7.199 1.00 91.56 206 ARG A CA 1
ATOM 1612 C C . ARG A 1 206 ? 11.887 -7.790 -8.009 1.00 91.56 206 ARG A C 1
ATOM 1614 O O . ARG A 1 206 ? 11.409 -7.480 -9.097 1.00 91.56 206 ARG A O 1
ATOM 1621 N N . ALA A 1 207 ? 12.950 -7.194 -7.481 1.00 91.69 207 ALA A N 1
ATOM 1622 C CA . ALA A 1 207 ? 13.591 -6.034 -8.083 1.00 91.69 207 ALA A CA 1
ATOM 1623 C C . ALA A 1 207 ? 15.121 -6.117 -8.015 1.00 91.69 207 ALA A C 1
ATOM 1625 O O . ALA A 1 207 ? 15.692 -6.673 -7.076 1.00 91.69 207 ALA A O 1
ATOM 1626 N N . VAL A 1 208 ? 15.778 -5.516 -9.008 1.00 91.44 208 VAL A N 1
ATOM 1627 C CA . VAL A 1 208 ? 17.212 -5.208 -8.988 1.00 91.44 208 VAL A CA 1
ATOM 1628 C C . VAL A 1 208 ? 17.339 -3.741 -8.603 1.00 91.44 208 VAL A C 1
ATOM 1630 O O . VAL A 1 208 ? 16.868 -2.875 -9.335 1.00 91.44 208 VAL A O 1
ATOM 1633 N N . ILE A 1 209 ? 17.928 -3.471 -7.441 1.00 92.44 209 ILE A N 1
ATOM 1634 C CA . ILE A 1 209 ? 18.010 -2.129 -6.855 1.00 92.44 209 ILE A CA 1
ATOM 1635 C C . ILE A 1 209 ? 19.471 -1.795 -6.583 1.00 92.44 209 ILE A C 1
ATOM 1637 O O . ILE A 1 209 ? 20.208 -2.653 -6.092 1.00 92.44 209 ILE A O 1
ATOM 1641 N N . ASP A 1 210 ? 19.842 -0.545 -6.837 1.00 89.25 210 ASP A N 1
ATOM 1642 C CA . ASP A 1 210 ? 21.104 0.082 -6.447 1.00 89.25 210 ASP A CA 1
ATOM 1643 C C . ASP A 1 210 ? 20.918 1.619 -6.462 1.00 89.25 210 ASP A C 1
ATOM 1645 O O . ASP A 1 210 ? 20.521 2.165 -7.490 1.00 89.25 210 ASP A O 1
ATOM 1649 N N . ASP A 1 211 ? 21.091 2.370 -5.370 1.00 89.69 211 ASP A N 1
ATOM 1650 C CA . ASP A 1 211 ? 21.449 1.943 -4.009 1.00 89.69 211 ASP A CA 1
ATOM 1651 C C . ASP A 1 211 ? 20.230 1.501 -3.182 1.00 89.69 211 ASP A C 1
ATOM 1653 O O . ASP A 1 211 ? 20.279 0.477 -2.503 1.00 89.69 211 ASP A O 1
ATOM 1657 N N . GLY A 1 212 ? 19.102 2.210 -3.250 1.00 93.00 212 GLY A N 1
ATOM 1658 C CA . GLY A 1 212 ? 17.914 1.948 -2.428 1.00 93.00 212 GLY A CA 1
ATOM 1659 C C . GLY A 1 212 ? 16.618 2.385 -3.104 1.00 93.00 212 GLY A C 1
ATOM 1660 O O . GLY A 1 212 ? 16.640 3.130 -4.080 1.00 93.00 212 GLY A O 1
ATOM 1661 N N . ALA A 1 213 ? 15.482 1.905 -2.602 1.00 94.56 213 ALA A N 1
ATOM 1662 C CA . ALA A 1 213 ? 14.170 2.196 -3.176 1.00 94.56 213 ALA A CA 1
ATOM 1663 C C . ALA A 1 213 ? 13.064 2.194 -2.121 1.00 94.56 213 ALA A C 1
ATOM 1665 O O . ALA A 1 213 ? 13.155 1.522 -1.094 1.00 94.56 213 ALA A O 1
ATOM 1666 N N . ARG A 1 214 ? 12.002 2.944 -2.407 1.00 94.06 214 ARG A N 1
ATOM 1667 C CA . ARG A 1 214 ? 10.708 2.867 -1.729 1.00 94.06 214 ARG A CA 1
ATOM 1668 C C . ARG A 1 214 ? 9.675 2.386 -2.743 1.00 94.06 214 ARG A C 1
ATOM 1670 O O . ARG A 1 214 ? 9.755 2.754 -3.915 1.00 94.06 214 ARG A O 1
ATOM 1677 N N . PHE A 1 215 ? 8.726 1.582 -2.288 1.00 95.00 215 PHE A N 1
ATOM 1678 C CA . PHE A 1 215 ? 7.656 1.034 -3.109 1.00 95.00 215 PHE A CA 1
ATOM 1679 C C . PHE A 1 215 ? 6.317 1.552 -2.610 1.00 95.00 215 PHE A C 1
ATOM 1681 O O . PHE A 1 215 ? 6.048 1.545 -1.409 1.00 95.00 215 PHE A O 1
ATOM 1688 N N . TRP A 1 216 ? 5.471 1.971 -3.545 1.00 95.12 216 TRP A N 1
ATOM 1689 C CA . TRP A 1 216 ? 4.127 2.440 -3.253 1.00 95.12 216 TRP A CA 1
ATOM 1690 C C . TRP A 1 216 ? 3.104 1.722 -4.120 1.00 95.12 216 TRP A C 1
ATOM 1692 O O . TRP A 1 216 ? 3.383 1.384 -5.270 1.00 95.12 216 TRP A O 1
ATOM 1702 N N . LEU A 1 217 ? 1.905 1.560 -3.573 1.00 94.81 217 LEU A N 1
ATOM 1703 C CA . LEU A 1 217 ? 0.729 1.069 -4.273 1.00 94.81 217 LEU A CA 1
ATOM 1704 C C . LEU A 1 217 ? -0.457 1.968 -3.922 1.00 94.81 217 LEU A C 1
ATOM 1706 O O . LEU A 1 217 ? -0.807 2.108 -2.752 1.00 94.81 217 LEU A O 1
ATOM 1710 N N . ASN A 1 218 ? -1.068 2.590 -4.932 1.00 94.38 218 ASN A N 1
ATOM 1711 C CA . ASN A 1 218 ? -2.257 3.438 -4.784 1.00 94.38 218 ASN A CA 1
ATOM 1712 C C . ASN A 1 218 ? -2.140 4.500 -3.668 1.00 94.38 218 ASN A C 1
ATOM 1714 O O . ASN A 1 218 ? -3.073 4.710 -2.895 1.00 94.38 218 ASN A O 1
ATOM 1718 N N . GLY A 1 219 ? -0.990 5.170 -3.570 1.00 94.12 219 GLY A N 1
ATOM 1719 C CA . GLY A 1 219 ? -0.736 6.209 -2.566 1.00 94.12 219 GLY A CA 1
ATOM 1720 C C . GLY A 1 219 ? -0.167 5.720 -1.228 1.00 94.12 219 GLY A C 1
ATOM 1721 O O . GLY A 1 219 ? 0.185 6.549 -0.390 1.00 94.12 219 GLY A O 1
ATOM 1722 N N . ILE A 1 220 ? -0.069 4.405 -1.006 1.00 92.00 220 ILE A N 1
ATOM 1723 C CA . ILE A 1 220 ? 0.388 3.807 0.257 1.00 92.00 220 ILE A CA 1
ATOM 1724 C C . ILE A 1 220 ? 1.798 3.244 0.072 1.00 92.00 220 ILE A C 1
ATOM 1726 O O . ILE A 1 220 ? 2.036 2.487 -0.864 1.00 92.00 220 ILE A O 1
ATOM 1730 N N . GLU A 1 221 ? 2.732 3.600 0.957 1.00 91.69 221 GLU A N 1
ATOM 1731 C CA . GLU A 1 221 ? 4.069 2.987 1.000 1.00 91.69 221 GLU A CA 1
ATOM 1732 C C . GLU A 1 221 ? 3.944 1.549 1.522 1.00 91.69 221 GLU A C 1
ATOM 1734 O O . GLU A 1 221 ? 3.416 1.338 2.614 1.00 91.69 221 GLU A O 1
ATOM 1739 N N . ILE A 1 222 ? 4.398 0.570 0.735 1.00 92.69 222 ILE A N 1
ATOM 1740 C CA . ILE A 1 222 ? 4.253 -0.862 1.043 1.00 92.69 222 ILE A CA 1
ATOM 1741 C C . ILE A 1 222 ? 5.575 -1.534 1.416 1.00 92.69 222 ILE A C 1
ATOM 1743 O O . ILE A 1 222 ? 5.552 -2.536 2.122 1.00 92.69 222 ILE A O 1
ATOM 1747 N N . ASP A 1 223 ? 6.715 -0.993 0.971 1.00 92.06 223 ASP A N 1
ATOM 1748 C CA . ASP A 1 223 ? 8.033 -1.535 1.313 1.00 92.06 223 ASP A CA 1
ATOM 1749 C C . ASP A 1 223 ? 9.170 -0.524 1.065 1.00 92.06 223 ASP A C 1
ATOM 1751 O O . ASP A 1 223 ? 9.021 0.452 0.317 1.00 92.06 223 ASP A O 1
ATOM 1755 N N . ARG A 1 224 ? 10.340 -0.774 1.665 1.00 92.81 224 ARG A N 1
ATOM 1756 C CA . ARG A 1 224 ? 11.585 -0.026 1.456 1.00 92.81 224 ARG A CA 1
ATOM 1757 C C . ARG A 1 224 ? 12.788 -0.958 1.459 1.00 92.81 224 ARG A C 1
ATOM 1759 O O . ARG A 1 224 ? 12.952 -1.798 2.336 1.00 92.81 224 ARG A O 1
ATOM 1766 N N . VAL A 1 225 ? 13.728 -0.698 0.559 1.00 94.12 225 VAL A N 1
ATOM 1767 C CA . VAL A 1 225 ? 15.005 -1.412 0.487 1.00 94.12 225 VAL A CA 1
ATOM 1768 C C . VAL A 1 225 ? 16.149 -0.422 0.663 1.00 94.12 225 VAL A C 1
ATOM 1770 O O . VAL A 1 225 ? 16.281 0.524 -0.110 1.00 94.12 225 VAL A O 1
ATOM 1773 N N . ARG A 1 226 ? 16.998 -0.668 1.672 1.00 92.81 226 ARG A N 1
ATOM 1774 C CA . ARG A 1 226 ? 18.251 0.070 1.949 1.00 92.81 226 ARG A CA 1
ATOM 1775 C C . ARG A 1 226 ? 18.081 1.594 2.086 1.00 92.81 226 ARG A C 1
ATOM 1777 O O . ARG A 1 226 ? 18.964 2.360 1.718 1.00 92.81 226 ARG A O 1
ATOM 1784 N N . LEU A 1 227 ? 16.962 2.023 2.669 1.00 88.50 227 LEU A N 1
ATOM 1785 C CA . LEU A 1 227 ? 16.676 3.414 3.026 1.00 88.50 227 LEU A CA 1
ATOM 1786 C C . LEU A 1 227 ? 16.297 3.513 4.516 1.00 88.50 227 LEU A C 1
ATOM 1788 O O . LEU A 1 227 ? 15.741 2.554 5.053 1.00 88.50 227 LEU A O 1
ATOM 1792 N N . PRO A 1 228 ? 16.580 4.637 5.201 1.00 86.00 228 PRO A N 1
ATOM 1793 C CA . PRO A 1 228 ? 16.186 4.832 6.596 1.00 86.00 228 PRO A CA 1
ATOM 1794 C C . PRO A 1 228 ? 14.663 4.906 6.761 1.00 86.00 228 PRO A C 1
ATOM 1796 O O . PRO A 1 228 ? 13.945 5.304 5.845 1.00 86.00 228 PRO A O 1
ATOM 1799 N N . ASN A 1 229 ? 14.183 4.569 7.959 1.00 77.88 229 ASN A N 1
ATOM 1800 C CA . ASN A 1 229 ? 12.780 4.745 8.332 1.00 77.88 229 ASN A CA 1
ATOM 1801 C C . ASN A 1 229 ? 12.419 6.232 8.461 1.00 77.88 229 ASN A C 1
ATOM 1803 O O . ASN A 1 229 ? 13.253 7.052 8.843 1.00 77.88 229 ASN A O 1
ATOM 1807 N N . GLY A 1 230 ? 11.147 6.558 8.218 1.00 74.62 230 GLY A N 1
ATOM 1808 C CA . GLY A 1 230 ? 10.625 7.923 8.324 1.00 74.62 230 GLY A CA 1
ATOM 1809 C C . GLY A 1 230 ? 10.746 8.731 7.031 1.00 74.62 230 GLY A C 1
ATOM 1810 O O . GLY A 1 230 ? 10.987 8.183 5.948 1.00 74.62 230 GLY A O 1
ATOM 1811 N N . GLN A 1 231 ? 10.509 10.037 7.150 1.00 72.75 231 GLN A N 1
ATOM 1812 C CA . GLN A 1 231 ? 10.581 10.977 6.035 1.00 72.75 231 GLN A CA 1
ATOM 1813 C C . GLN A 1 231 ? 12.034 11.114 5.561 1.00 72.75 231 GLN A C 1
ATOM 1815 O O . GLN A 1 231 ? 12.945 11.259 6.372 1.00 72.75 231 GLN A O 1
ATOM 1820 N N . ILE A 1 232 ? 12.232 11.033 4.246 1.00 68.75 232 ILE A N 1
ATOM 1821 C CA . ILE A 1 232 ? 13.500 11.343 3.582 1.00 68.75 232 ILE A CA 1
ATOM 1822 C C . ILE A 1 232 ? 13.247 12.610 2.773 1.00 68.75 232 ILE A C 1
ATOM 1824 O O . ILE A 1 232 ? 12.310 12.616 1.971 1.00 68.75 232 ILE A O 1
ATOM 1828 N N . GLU A 1 233 ? 14.049 13.637 3.041 1.00 57.84 233 GLU A N 1
ATOM 1829 C CA . GLU A 1 233 ? 14.120 14.914 2.318 1.00 57.84 233 GLU A CA 1
ATOM 1830 C C . GLU A 1 233 ? 15.453 15.008 1.569 1.00 57.84 233 GLU A C 1
ATOM 1832 O O . GLU A 1 233 ? 16.465 14.500 2.115 1.00 57.84 233 GLU A O 1
#

Radius of gyration: 27.69 Å; chains: 1; bounding box: 58×60×59 Å